Protein AF-A0A2T4J1I3-F1 (afdb_monomer)

Solvent-accessible surface area (backbone atoms only — not comparable to full-atom values): 17702 Å² total; per-residue (Å²): 143,82,89,80,87,89,80,87,83,81,81,81,79,81,77,79,76,72,80,73,76,74,74,70,74,75,73,77,80,72,61,48,68,66,63,48,34,57,19,30,27,30,36,39,35,39,28,28,29,91,85,68,47,80,37,70,39,57,26,9,21,30,24,67,31,43,74,28,33,29,42,27,38,30,54,52,61,63,67,58,57,76,54,42,74,93,51,57,45,39,32,26,19,72,45,43,55,53,91,52,78,85,49,39,78,30,50,42,44,82,74,51,73,42,70,94,75,40,28,25,35,32,36,39,56,69,65,98,61,78,48,52,40,52,47,81,52,66,36,88,79,64,51,79,66,36,68,34,35,39,49,33,27,32,79,90,42,66,61,46,71,50,74,34,29,34,71,38,79,78,29,75,92,72,59,23,29,28,30,75,40,88,66,56,65,24,24,32,9,9,45,27,24,37,93,84,48,29,29,27,22,31,30,64,32,63,54,91,89,50,84,90,44,23,32,24,33,45,36,65,77,48,37,90,79,39,47,72,58,55,51,49,53,50,52,53,54,59,68,68,45,80,91,80,47,69,36,48,36,41,35,34,41,47,51,89,71,60,83,52,52,68,48,61,56,78,67,98,70,92,79,92,80,91,78,91,62,99,80,72,88,69,65,47,77,71,43,73,78,45,94,54,91,55,95,91,53,71,63,32,33,39,32,41,33,75,51,68,110

Mean predicted aligned error: 15.29 Å

InterPro domains:
  IPR009003 Peptidase S1, PA clan [SSF50494] (39-220)

Nearest PDB structures (foldseek):
  8se8-assembly3_M  TM=8.416E-01  e=1.283E-13  Homo sapiens
  3lgv-assembly2_D  TM=8.039E-01  e=8.689E-12  Escherichia coli K-12
  2rce-assembly2_D  TM=7.893E-01  e=5.760E-11  Escherichia coli
  1lcy-assembly1_A  TM=7.014E-01  e=3.112E-12  Homo sapiens
  2rce-assembly3_I  TM=7.871E-01  e=4.396E-11  Escherichia coli

Sequence (309 aa):
MRLTLGRAQVFAGLLLAGLALIAVPHSARGDVHGDMALSLVHLRIEAMDKLGIQKESKATGFLVTADGQVLTVYHLISGLGEVLGDTVKITARVGRRGENSTDFTESAAVVTALPELDLLLLKISQGLDAYTPVRLGSSRTLALDAPLLTSGFPENLERWQDDGALRSKQGPGGTLWGTDMEFLGGQSGSPIYLNTGEVVGVVKGQLRGASNKSFFVPIDLADPLLIPLRLEAIWQRLAAVPKGQCRVCVSATPTLCAGNTQACSDWSTAGALTGADPNSAGWSEPIQIIKDTSAGFADCKIRWKVECQ

pLDDT: mean 75.18, std 21.1, range [29.05, 98.5]

Foldseek 3Di:
DDDDDDDDDDDDDPPPPPPPPPPPPPPDLDPLLLLQLLFKKKKKKWFAAPVRDIFMAIAIWGAAFQQAKTKFFQCNPCVRPHGDPVRIWMFMAGSWDDDDPVRRPWTKDWPDADVVLRMTIIGIHRDPGGGDGFAADEQPPFDWFAKKKWKHDAPPDGIDIWIWTFHACCDPPSFKTWIQTADHGRHGHIFIDHSVRHGQWTWHADDPPPPRTTITGTVLVCCVVCVVVVVVVVVVVVVPPPQDWKKKKKAKPPCVPPVDRIDIDDRPDDDDDDDDDPDDDFKDDWDFSDPDPDPPDDGITMIMGMDTD

Structure (mmCIF, N/CA/C/O backbone):
data_AF-A0A2T4J1I3-F1
#
_entry.id   AF-A0A2T4J1I3-F1
#
loop_
_atom_site.group_PDB
_atom_site.id
_atom_site.type_symbol
_atom_site.label_atom_id
_atom_site.label_alt_id
_atom_site.label_comp_id
_atom_site.label_asym_id
_atom_site.label_entity_id
_atom_site.label_seq_id
_atom_site.pdbx_PDB_ins_code
_atom_site.Cartn_x
_atom_site.Cartn_y
_atom_site.Cartn_z
_atom_site.occupancy
_atom_site.B_iso_or_equiv
_atom_site.auth_seq_id
_atom_site.auth_comp_id
_atom_site.auth_asym_id
_atom_site.auth_atom_id
_atom_site.pdbx_PDB_model_num
ATOM 1 N N . MET A 1 1 ? -1.930 -16.789 -101.695 1.00 45.34 1 MET A N 1
ATOM 2 C CA . MET A 1 1 ? -0.492 -16.482 -101.540 1.00 45.34 1 MET A CA 1
ATOM 3 C C . MET A 1 1 ? -0.330 -14.982 -101.337 1.00 45.34 1 MET A C 1
ATOM 5 O O . MET A 1 1 ? -0.433 -14.249 -102.307 1.00 45.34 1 MET A O 1
ATOM 9 N N . ARG A 1 2 ? -0.167 -14.538 -100.085 1.00 35.09 2 ARG A N 1
ATOM 10 C CA . ARG A 1 2 ? 0.649 -13.388 -99.645 1.00 35.09 2 ARG A CA 1
ATOM 11 C C . ARG A 1 2 ? 0.356 -13.128 -98.168 1.00 35.09 2 ARG A C 1
ATOM 13 O O . ARG A 1 2 ? -0.741 -12.722 -97.806 1.00 35.09 2 ARG A O 1
ATOM 20 N N . LEU A 1 3 ? 1.355 -13.446 -97.349 1.00 39.31 3 LEU A N 1
ATOM 21 C CA . LEU A 1 3 ? 1.496 -12.974 -95.980 1.00 39.31 3 LEU A CA 1
ATOM 22 C C . LEU A 1 3 ? 1.717 -11.461 -95.985 1.00 39.31 3 LEU A C 1
ATOM 24 O O . LEU A 1 3 ? 2.527 -10.986 -96.778 1.00 39.31 3 LEU A O 1
ATOM 28 N N . THR A 1 4 ? 1.139 -10.765 -95.010 1.00 38.66 4 THR A N 1
ATOM 29 C CA . THR A 1 4 ? 1.779 -9.603 -94.377 1.00 38.66 4 THR A CA 1
ATOM 30 C C . THR A 1 4 ? 1.377 -9.538 -92.908 1.00 38.66 4 THR A C 1
ATOM 32 O O . THR A 1 4 ? 0.198 -9.471 -92.571 1.00 38.66 4 THR A O 1
ATOM 35 N N . LEU A 1 5 ? 2.403 -9.603 -92.059 1.00 43.84 5 LEU A N 1
ATOM 36 C CA . LEU A 1 5 ? 2.391 -9.410 -90.615 1.00 43.84 5 LEU A CA 1
ATOM 37 C C . LEU A 1 5 ? 1.961 -7.987 -90.224 1.00 43.84 5 LEU A C 1
ATOM 39 O O . LEU A 1 5 ? 2.303 -7.026 -90.908 1.00 43.84 5 LEU A O 1
ATOM 43 N N . GLY A 1 6 ? 1.435 -7.867 -89.001 1.00 36.19 6 GLY A N 1
ATOM 44 C CA . GLY A 1 6 ? 1.934 -6.851 -88.072 1.00 36.19 6 GLY A CA 1
ATOM 45 C C . GLY A 1 6 ? 0.883 -5.945 -87.439 1.00 36.19 6 GLY A C 1
ATOM 46 O O . GLY A 1 6 ? 0.516 -4.931 -88.016 1.00 36.19 6 GLY A O 1
ATOM 47 N N . ARG A 1 7 ? 0.520 -6.229 -86.184 1.00 39.47 7 ARG A N 1
ATOM 48 C CA . ARG A 1 7 ? 0.931 -5.435 -85.006 1.00 39.47 7 ARG A CA 1
ATOM 49 C C . ARG A 1 7 ? 0.172 -5.912 -83.768 1.00 39.47 7 ARG A C 1
ATOM 51 O O . ARG A 1 7 ? -1.043 -5.796 -83.683 1.00 39.47 7 ARG A O 1
ATOM 58 N N . ALA A 1 8 ? 0.930 -6.430 -82.806 1.00 42.66 8 ALA A N 1
ATOM 59 C CA . ALA A 1 8 ? 0.473 -6.669 -81.449 1.00 42.66 8 ALA A CA 1
ATOM 60 C C . ALA A 1 8 ? 0.197 -5.322 -80.764 1.00 42.66 8 ALA A C 1
ATOM 62 O O . ALA A 1 8 ? 1.081 -4.467 -80.706 1.00 42.66 8 ALA A O 1
ATOM 63 N N . GLN A 1 9 ? -1.016 -5.137 -80.247 1.00 41.88 9 GLN A N 1
ATOM 64 C CA . GLN A 1 9 ? -1.313 -4.081 -79.285 1.00 41.88 9 GLN A CA 1
ATOM 65 C C . GLN A 1 9 ? -1.215 -4.674 -77.882 1.00 41.88 9 GLN A C 1
ATOM 67 O O . GLN A 1 9 ? -2.101 -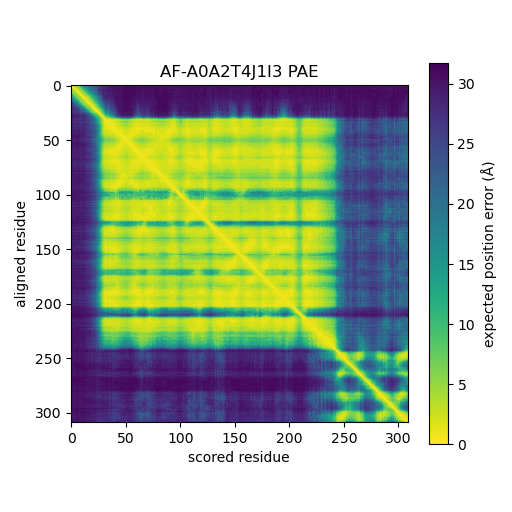5.387 -77.420 1.00 41.88 9 GLN A O 1
ATOM 72 N N . VAL A 1 10 ? -0.094 -4.390 -77.224 1.00 41.12 10 VAL A N 1
ATOM 73 C CA . VAL A 1 10 ? 0.083 -4.576 -75.786 1.00 41.12 10 VAL A CA 1
ATOM 74 C C . VAL A 1 10 ? -0.543 -3.356 -75.114 1.00 41.12 10 VAL A C 1
ATOM 76 O O . VAL A 1 10 ? 0.014 -2.263 -75.182 1.00 41.12 10 VAL A O 1
ATOM 79 N N . PHE A 1 11 ? -1.711 -3.518 -74.494 1.00 41.22 11 PHE A N 1
ATOM 80 C CA . PHE A 1 11 ? -2.218 -2.526 -73.549 1.00 41.22 11 PHE A CA 1
ATOM 81 C C . PHE A 1 11 ? -1.497 -2.734 -72.216 1.00 41.22 11 PHE A C 1
ATOM 83 O O . PHE A 1 11 ? -1.757 -3.692 -71.490 1.00 41.22 11 PHE A O 1
ATOM 90 N N . ALA A 1 12 ? -0.552 -1.844 -71.923 1.00 40.19 12 ALA A N 1
ATOM 91 C CA . ALA A 1 12 ? 0.069 -1.727 -70.615 1.00 40.19 12 ALA A CA 1
ATOM 92 C C . ALA A 1 12 ? -0.978 -1.210 -69.616 1.00 40.19 12 ALA A C 1
ATOM 94 O O . ALA A 1 12 ? -1.330 -0.031 -69.620 1.00 40.19 12 ALA A O 1
ATOM 95 N N . GLY A 1 13 ? -1.503 -2.105 -68.778 1.00 39.88 13 GLY A N 1
ATOM 96 C CA . GLY A 1 13 ? -2.272 -1.729 -67.599 1.00 39.88 13 GLY A CA 1
ATOM 97 C C . GLY A 1 13 ? -1.342 -1.071 -66.585 1.00 39.88 13 GLY A C 1
ATOM 98 O O . GLY A 1 13 ? -0.489 -1.734 -65.998 1.00 39.88 13 GLY A O 1
ATOM 99 N N . LEU A 1 14 ? -1.490 0.239 -66.396 1.00 41.28 14 LEU A N 1
ATOM 100 C CA . LEU A 1 14 ? -0.815 0.983 -65.340 1.00 41.28 14 LEU A CA 1
ATOM 101 C C . LEU A 1 14 ? -1.476 0.609 -63.999 1.00 41.28 14 LEU A C 1
ATOM 103 O O . LEU A 1 14 ? -2.463 1.214 -63.584 1.00 41.28 14 LEU A O 1
ATOM 107 N N . LEU A 1 15 ? -0.968 -0.431 -63.337 1.00 41.44 15 LEU A N 1
ATOM 108 C CA . LEU A 1 15 ? -1.284 -0.729 -61.940 1.00 41.44 15 LEU A CA 1
ATOM 109 C C . LEU A 1 15 ? -0.620 0.348 -61.073 1.00 41.44 15 LEU A C 1
ATOM 111 O O . LEU A 1 15 ? 0.545 0.243 -60.698 1.00 41.44 15 LEU A O 1
ATOM 115 N N . LEU A 1 16 ? -1.369 1.411 -60.775 1.00 41.16 16 LEU A N 1
ATOM 116 C CA . LEU A 1 16 ? -1.076 2.307 -59.660 1.00 41.16 16 LEU A CA 1
ATOM 117 C C . LEU A 1 16 ? -1.217 1.491 -58.370 1.00 41.16 16 LEU A C 1
ATOM 119 O O . LEU A 1 16 ? -2.293 1.403 -57.782 1.00 41.16 16 LEU A O 1
ATOM 123 N N . ALA A 1 17 ? -0.122 0.861 -57.948 1.00 46.12 17 ALA A N 1
ATOM 124 C CA . ALA A 1 17 ? 0.029 0.374 -56.588 1.00 46.12 17 ALA A CA 1
ATOM 125 C C . ALA A 1 17 ? 0.078 1.604 -55.674 1.00 46.12 17 ALA A C 1
ATOM 127 O O . ALA A 1 17 ? 1.138 2.171 -55.413 1.00 46.12 17 ALA A O 1
ATOM 128 N N . GLY A 1 18 ? -1.096 2.065 -55.245 1.00 42.41 18 GLY A N 1
ATOM 129 C CA . GLY A 1 18 ? -1.199 2.999 -54.140 1.00 42.41 18 GLY A CA 1
ATOM 130 C C . GLY A 1 18 ? -0.571 2.334 -52.924 1.00 42.41 18 GLY A C 1
ATOM 131 O O . GLY A 1 18 ? -1.136 1.390 -52.375 1.00 42.41 18 GLY A O 1
ATOM 132 N N . LEU A 1 19 ? 0.609 2.807 -52.522 1.00 45.72 19 LEU A N 1
ATOM 133 C CA . LEU A 1 19 ? 1.129 2.567 -51.185 1.00 45.72 19 LEU A CA 1
ATOM 134 C C . LEU A 1 19 ? 0.145 3.253 -50.231 1.00 45.72 19 LEU A C 1
ATOM 136 O O . LEU A 1 19 ? 0.273 4.435 -49.916 1.00 45.72 19 LEU A O 1
ATOM 140 N N . ALA A 1 20 ? -0.891 2.530 -49.814 1.00 45.69 20 ALA A N 1
ATOM 141 C CA . ALA A 1 20 ? -1.589 2.884 -48.600 1.00 45.69 20 ALA A CA 1
ATOM 142 C C . ALA A 1 20 ? -0.530 2.780 -47.502 1.00 45.69 20 ALA A C 1
ATOM 144 O O . ALA A 1 20 ? -0.114 1.678 -47.141 1.00 45.69 20 ALA A O 1
ATOM 145 N N . LEU A 1 21 ? -0.043 3.927 -47.016 1.00 40.22 21 LEU A N 1
ATOM 146 C CA . LEU A 1 21 ? 0.551 3.971 -45.692 1.00 40.22 21 LEU A CA 1
ATOM 147 C C . LEU A 1 21 ? -0.541 3.455 -44.761 1.00 40.22 21 LEU A C 1
ATOM 149 O O . LEU A 1 21 ? -1.460 4.183 -44.390 1.00 40.22 21 LEU A O 1
ATOM 153 N N . ILE A 1 22 ? -0.460 2.171 -44.428 1.00 47.53 22 ILE A N 1
ATOM 154 C CA . ILE A 1 22 ? -1.111 1.645 -43.247 1.00 47.53 22 ILE A CA 1
ATOM 155 C C . ILE A 1 22 ? -0.422 2.405 -42.126 1.00 47.53 22 ILE A C 1
ATOM 157 O O . ILE A 1 22 ? 0.709 2.095 -41.750 1.00 47.53 22 ILE A O 1
ATOM 161 N N . ALA A 1 23 ? -1.067 3.475 -41.668 1.00 41.62 23 ALA A N 1
ATOM 162 C CA . ALA A 1 23 ? -0.765 4.051 -40.381 1.00 41.62 23 ALA A CA 1
ATOM 163 C C . ALA A 1 23 ? -0.972 2.905 -39.395 1.00 41.62 23 ALA A C 1
ATOM 165 O O . ALA A 1 23 ? -2.101 2.556 -39.059 1.00 41.62 23 ALA A O 1
ATOM 166 N N . VAL A 1 24 ? 0.127 2.247 -39.026 1.00 42.47 24 VAL A N 1
ATOM 167 C CA . VAL A 1 24 ? 0.147 1.344 -37.887 1.00 42.47 24 VAL A CA 1
ATOM 168 C C . VAL A 1 24 ? -0.353 2.211 -36.740 1.00 42.47 24 VAL A C 1
ATOM 170 O O . VAL A 1 24 ? 0.293 3.228 -36.457 1.00 42.47 24 VAL A O 1
ATOM 173 N N . PRO A 1 25 ? -1.523 1.912 -36.150 1.00 39.44 25 PRO A N 1
ATOM 174 C CA . PRO A 1 25 ? -2.001 2.691 -35.030 1.00 39.44 25 PRO A CA 1
ATOM 175 C C . PRO A 1 25 ? -0.901 2.611 -33.982 1.00 39.44 25 PRO A C 1
ATOM 177 O O . PRO A 1 25 ? -0.517 1.525 -33.549 1.00 39.44 25 PRO A O 1
ATOM 180 N N . HIS A 1 26 ? -0.321 3.766 -33.666 1.00 41.75 26 HIS A N 1
ATOM 181 C CA . HIS A 1 26 ? 0.590 3.899 -32.546 1.00 41.75 26 HIS A CA 1
ATOM 182 C C . HIS A 1 26 ? -0.194 3.379 -31.345 1.00 41.75 26 HIS A C 1
ATOM 184 O O . HIS A 1 26 ? -1.247 3.933 -31.025 1.00 41.75 26 HIS A O 1
ATOM 190 N N . SER A 1 27 ? 0.241 2.246 -30.795 1.00 42.22 27 SER A N 1
ATOM 191 C CA . SER A 1 27 ? -0.446 1.514 -29.740 1.00 42.22 27 SER A CA 1
ATOM 192 C C . SER A 1 27 ? -0.982 2.493 -28.704 1.00 42.22 27 SER A C 1
ATOM 194 O O . SER A 1 27 ? -0.216 3.303 -28.178 1.00 42.22 27 SER A O 1
ATOM 196 N N . ALA A 1 28 ? -2.294 2.447 -28.457 1.00 43.09 28 ALA A N 1
ATOM 197 C CA . ALA A 1 28 ? -2.929 3.216 -27.400 1.00 43.09 28 ALA A CA 1
ATOM 198 C C . ALA A 1 28 ? -2.103 3.024 -26.124 1.00 43.09 28 ALA A C 1
ATOM 200 O O . ALA A 1 28 ? -1.928 1.901 -25.651 1.00 43.09 28 ALA A O 1
ATOM 201 N N . ARG A 1 29 ? -1.513 4.108 -25.618 1.00 49.84 29 ARG A N 1
ATOM 202 C CA . ARG A 1 29 ? -0.857 4.104 -24.313 1.00 49.84 29 ARG A CA 1
ATOM 203 C C . ARG A 1 29 ? -1.953 3.711 -23.314 1.00 49.84 29 ARG A C 1
ATOM 205 O O . ARG A 1 29 ? -2.930 4.442 -23.198 1.00 49.84 29 ARG A O 1
ATOM 212 N N . GLY A 1 30 ? -1.851 2.514 -22.731 1.00 62.19 30 GLY A N 1
ATOM 213 C CA . GLY A 1 30 ? -2.884 1.954 -21.856 1.00 62.19 30 GLY A CA 1
ATOM 214 C C . GLY A 1 30 ? -3.206 2.896 -20.697 1.00 62.19 30 GLY A C 1
ATOM 215 O O . GLY A 1 30 ? -2.317 3.597 -20.208 1.00 62.19 30 GLY A O 1
ATOM 216 N N . ASP A 1 31 ? -4.474 2.931 -20.289 1.00 87.81 31 ASP A N 1
ATOM 217 C CA . ASP A 1 31 ? -4.925 3.688 -19.121 1.00 87.81 31 ASP A CA 1
ATOM 218 C C . ASP A 1 31 ? -4.432 2.995 -17.843 1.00 87.81 31 ASP A C 1
ATOM 220 O O . ASP A 1 31 ? -5.108 2.149 -17.263 1.00 87.81 31 ASP A O 1
ATOM 224 N N . VAL A 1 32 ? -3.215 3.342 -17.421 1.00 93.44 32 VAL A N 1
ATOM 225 C CA . VAL A 1 32 ? -2.562 2.746 -16.249 1.00 93.44 32 VAL A CA 1
ATOM 226 C C . VAL A 1 32 ? -3.339 2.998 -14.949 1.00 93.44 32 VAL A C 1
ATOM 228 O O . VAL A 1 32 ? -3.324 2.144 -14.064 1.00 93.44 32 VAL A O 1
ATOM 231 N N . HIS A 1 33 ? -4.067 4.117 -14.835 1.00 94.19 33 HIS A N 1
ATOM 232 C CA . HIS A 1 33 ? -4.955 4.367 -13.694 1.00 94.19 33 HIS A CA 1
ATOM 233 C C . HIS A 1 33 ? -6.174 3.444 -13.727 1.00 94.19 33 HIS A C 1
ATOM 235 O O . HIS A 1 33 ? -6.598 2.940 -12.683 1.00 94.19 33 HIS A O 1
ATOM 241 N N . GLY A 1 34 ? -6.735 3.214 -14.917 1.00 91.44 34 GLY A N 1
ATOM 242 C CA . GLY A 1 34 ? -7.797 2.240 -15.158 1.00 91.44 34 GLY A CA 1
ATOM 243 C C . GLY A 1 34 ? -7.385 0.826 -14.755 1.00 91.44 34 GLY A C 1
ATOM 244 O O . GLY A 1 34 ? -8.091 0.186 -13.975 1.00 91.44 34 GLY A O 1
ATOM 245 N N . ASP A 1 35 ? -6.207 0.384 -15.196 1.00 91.94 35 ASP A N 1
ATOM 246 C CA . ASP A 1 35 ? -5.651 -0.926 -14.840 1.00 91.94 35 ASP A CA 1
ATOM 247 C C . ASP A 1 35 ? -5.406 -1.045 -13.326 1.00 91.94 35 ASP A C 1
ATOM 249 O O . ASP A 1 35 ? -5.764 -2.047 -12.702 1.00 91.94 35 ASP A O 1
ATOM 253 N N . MET A 1 36 ? -4.836 -0.002 -12.708 1.00 95.25 36 MET A N 1
ATOM 254 C CA . MET A 1 36 ? -4.566 0.024 -11.268 1.00 95.25 36 MET A CA 1
ATOM 255 C C . MET A 1 36 ? -5.850 -0.031 -10.437 1.00 95.25 36 MET A C 1
ATOM 257 O O . MET A 1 36 ? -5.860 -0.639 -9.366 1.00 95.25 36 MET A O 1
ATOM 261 N N . ALA A 1 37 ? -6.944 0.563 -10.924 1.00 93.44 37 ALA A N 1
ATOM 262 C CA . ALA A 1 37 ? -8.207 0.654 -10.198 1.00 93.44 37 ALA A CA 1
ATOM 263 C C . ALA A 1 37 ? -8.711 -0.708 -9.719 1.00 93.44 37 ALA A C 1
ATOM 265 O O . ALA A 1 37 ? -9.141 -0.820 -8.576 1.00 93.44 37 ALA A O 1
ATOM 266 N N . LEU A 1 38 ? -8.576 -1.747 -10.550 1.00 92.94 38 LEU A N 1
ATOM 267 C CA . LEU A 1 38 ? -9.007 -3.116 -10.244 1.00 92.94 38 LEU A CA 1
ATOM 268 C C . LEU A 1 38 ? -8.243 -3.754 -9.076 1.00 92.94 38 LEU A C 1
ATOM 270 O O . LEU A 1 38 ? -8.717 -4.722 -8.487 1.00 92.94 38 LEU A O 1
ATOM 274 N N . SER A 1 39 ? -7.069 -3.216 -8.749 1.00 96.06 39 SER A N 1
ATOM 275 C CA . SER A 1 39 ? -6.208 -3.702 -7.670 1.00 96.06 39 SER A CA 1
ATOM 276 C C . SER A 1 39 ? -6.356 -2.887 -6.381 1.00 96.06 39 SER A C 1
ATOM 278 O O . SER A 1 39 ? -5.813 -3.283 -5.349 1.00 96.06 39 SER A O 1
ATOM 280 N N . LEU A 1 40 ? -7.056 -1.746 -6.418 1.00 97.12 40 LEU A N 1
ATOM 281 C CA . LEU A 1 40 ? -7.255 -0.882 -5.255 1.00 97.12 40 LEU A CA 1
ATOM 282 C C . LEU A 1 40 ? -8.279 -1.479 -4.293 1.00 97.12 40 LEU A C 1
ATOM 284 O O . LEU A 1 40 ? -9.266 -2.091 -4.697 1.00 97.12 40 LEU A O 1
ATOM 288 N N . VAL A 1 41 ? -8.071 -1.237 -3.004 1.00 96.75 41 VAL A N 1
ATOM 289 C CA . VAL A 1 41 ? -8.943 -1.707 -1.930 1.00 96.75 41 VAL A CA 1
ATOM 290 C C . VAL A 1 41 ? -9.303 -0.538 -1.027 1.00 96.75 41 VAL A C 1
ATOM 292 O O . VAL A 1 41 ? -8.426 0.120 -0.473 1.00 96.75 41 VAL A O 1
ATOM 295 N N . HIS A 1 42 ? -10.594 -0.271 -0.866 1.00 96.62 42 HIS A N 1
ATOM 296 C CA . HIS A 1 42 ? -11.082 0.649 0.150 1.00 96.62 42 HIS A CA 1
ATOM 297 C C . HIS A 1 42 ? -11.235 -0.112 1.461 1.00 96.62 42 HIS A C 1
ATOM 299 O O . HIS A 1 42 ? -11.998 -1.074 1.539 1.00 96.62 42 HIS A O 1
ATOM 305 N N . LEU A 1 43 ? -10.494 0.305 2.481 1.00 96.06 43 LEU A N 1
ATOM 306 C CA . LEU A 1 43 ? -10.446 -0.348 3.781 1.00 96.06 43 LEU A CA 1
ATOM 307 C C . LEU A 1 43 ? -11.195 0.484 4.809 1.00 96.06 43 LEU A C 1
ATOM 309 O O . LEU A 1 43 ? -11.055 1.707 4.860 1.00 96.06 43 LEU A O 1
ATOM 313 N N . ARG A 1 44 ? -11.941 -0.199 5.671 1.00 94.62 44 ARG A N 1
ATOM 314 C CA . ARG A 1 44 ? -12.578 0.384 6.847 1.00 94.62 44 ARG A CA 1
ATOM 315 C C . ARG A 1 44 ? -12.329 -0.504 8.047 1.00 94.62 44 ARG A C 1
ATOM 317 O O . ARG A 1 44 ? -12.526 -1.716 7.978 1.00 94.62 44 ARG A O 1
ATOM 324 N N . ILE A 1 45 ? -11.942 0.115 9.149 1.00 94.06 45 ILE A N 1
ATOM 325 C CA . ILE A 1 45 ? -11.847 -0.538 10.447 1.00 94.06 45 ILE A CA 1
ATOM 326 C C . ILE A 1 45 ? -12.779 0.150 11.432 1.00 94.06 45 ILE A C 1
ATOM 328 O O . ILE A 1 45 ? -12.882 1.376 11.449 1.00 94.06 45 ILE A O 1
ATOM 332 N N . GLU A 1 46 ? -13.454 -0.655 12.238 1.00 94.19 46 GLU A N 1
ATOM 333 C CA . GLU A 1 46 ? -14.360 -0.219 13.293 1.00 94.19 46 GLU A CA 1
ATOM 334 C C . GLU A 1 46 ? -14.022 -0.973 14.581 1.00 94.19 46 GLU A C 1
ATOM 336 O O . GLU A 1 46 ? -13.706 -2.163 14.539 1.00 94.19 46 GLU A O 1
ATOM 341 N N . ALA A 1 47 ? -14.074 -0.284 15.719 1.00 92.81 47 ALA A N 1
ATOM 342 C CA . ALA A 1 47 ? -13.911 -0.874 17.047 1.00 92.81 47 ALA A CA 1
ATOM 343 C C . ALA A 1 47 ? -14.583 0.014 18.106 1.00 92.81 47 ALA A C 1
ATOM 345 O O . ALA A 1 47 ? -14.873 1.180 17.846 1.00 92.81 47 ALA A O 1
ATOM 346 N N . MET A 1 48 ? -14.817 -0.505 19.307 1.00 92.31 48 MET A N 1
ATOM 347 C CA . MET A 1 48 ? -15.262 0.282 20.460 1.00 92.31 48 MET A CA 1
ATOM 348 C C . MET A 1 48 ? -14.073 0.650 21.341 1.00 92.31 48 MET A C 1
ATOM 350 O O . MET A 1 48 ? -13.184 -0.169 21.555 1.00 92.31 48 MET A O 1
ATOM 354 N N . ASP A 1 49 ? -14.053 1.862 21.889 1.00 92.88 49 ASP A N 1
ATOM 355 C CA . ASP A 1 49 ? -13.130 2.199 22.972 1.00 92.88 49 ASP A CA 1
ATOM 356 C C . ASP A 1 49 ? -13.632 1.694 24.339 1.00 92.88 49 ASP A C 1
ATOM 358 O O . ASP A 1 49 ? -14.735 1.157 24.473 1.00 92.88 49 ASP A O 1
ATOM 362 N N . LYS A 1 50 ? -12.815 1.868 25.385 1.00 91.94 50 LYS A N 1
ATOM 363 C CA . LYS A 1 50 ? -13.150 1.449 26.762 1.00 91.94 50 LYS A CA 1
ATOM 364 C C . LYS A 1 50 ? -14.394 2.146 27.336 1.00 91.94 50 LYS A C 1
ATOM 366 O O . LYS A 1 50 ? -14.911 1.698 28.355 1.00 91.94 50 LYS A O 1
ATOM 371 N N . LEU A 1 51 ? -14.855 3.237 26.720 1.00 95.38 51 LEU A N 1
ATOM 372 C CA . LEU A 1 51 ? -16.056 3.979 27.107 1.00 95.38 51 LEU A CA 1
ATOM 373 C C . LEU A 1 51 ? -17.290 3.548 26.295 1.00 95.38 51 LEU A C 1
ATOM 375 O O . LEU A 1 51 ? -18.366 4.112 26.482 1.00 95.38 51 LEU A O 1
ATOM 379 N N . GLY A 1 52 ? -17.149 2.564 25.400 1.00 93.12 52 GLY A N 1
ATOM 380 C CA . GLY A 1 52 ? -18.212 2.116 24.502 1.00 93.12 52 GLY A CA 1
ATOM 381 C C . GLY A 1 52 ? -18.449 3.055 23.316 1.00 93.12 52 GLY A C 1
ATOM 382 O O . GLY A 1 52 ? -19.472 2.935 22.643 1.00 93.12 52 GLY A O 1
ATOM 383 N N . ILE A 1 53 ? -17.537 3.996 23.043 1.00 96.00 53 ILE A N 1
ATOM 384 C CA . ILE A 1 53 ? -17.640 4.894 21.890 1.00 96.00 53 ILE A CA 1
ATOM 385 C C . ILE A 1 53 ? -17.079 4.176 20.665 1.00 96.00 53 ILE A C 1
ATOM 387 O O . ILE A 1 53 ? -15.934 3.719 20.663 1.00 96.00 53 ILE A O 1
ATOM 391 N N . GLN A 1 54 ? -17.874 4.113 19.598 1.00 95.06 54 GLN A N 1
ATOM 392 C CA . GLN A 1 54 ? -17.431 3.570 18.320 1.00 95.06 54 GLN A CA 1
ATOM 393 C C . GLN A 1 54 ? -16.366 4.478 17.691 1.00 95.06 54 GLN A C 1
ATOM 395 O O . GLN A 1 54 ? -16.558 5.686 17.532 1.00 95.06 54 GLN A O 1
ATOM 400 N N . LYS A 1 55 ? -15.239 3.877 17.325 1.00 96.06 55 LYS A N 1
ATOM 401 C CA . LYS A 1 55 ? -14.152 4.475 16.556 1.00 96.06 55 LYS A CA 1
ATOM 402 C C . LYS A 1 55 ? -14.138 3.856 15.172 1.00 96.06 55 LYS A C 1
ATOM 404 O O . LYS A 1 55 ? -14.374 2.657 15.023 1.00 96.06 55 LYS A O 1
ATOM 409 N N . GLU A 1 56 ? -13.816 4.667 14.176 1.00 94.38 56 GLU A N 1
ATOM 410 C CA . GLU A 1 56 ? -13.562 4.180 12.830 1.00 94.38 56 GLU A CA 1
ATOM 411 C C . GLU A 1 56 ? -12.363 4.870 12.191 1.00 94.38 56 GLU A C 1
ATOM 413 O O . GLU A 1 56 ? -11.994 5.985 12.559 1.00 94.38 56 GLU A O 1
ATOM 418 N N . SER A 1 57 ? -11.762 4.179 11.229 1.00 93.50 57 SER A N 1
ATOM 419 C CA . SER A 1 57 ? -10.719 4.705 10.357 1.00 93.50 57 SER A CA 1
ATOM 420 C C . SER A 1 57 ? -10.882 4.104 8.963 1.00 93.50 57 SER A C 1
ATOM 422 O O . SER A 1 57 ? -11.401 2.992 8.805 1.00 93.50 57 SER A O 1
ATOM 424 N N . LYS A 1 58 ? -10.474 4.859 7.942 1.00 94.38 58 LYS A N 1
ATOM 425 C CA . LYS A 1 58 ? -10.537 4.459 6.534 1.00 94.38 58 LYS A CA 1
ATOM 426 C C . LYS A 1 58 ? -9.189 4.692 5.876 1.00 94.38 58 LYS A C 1
ATOM 428 O O . LYS A 1 58 ? -8.497 5.661 6.181 1.00 94.38 58 LYS A O 1
ATOM 433 N N . ALA A 1 59 ? -8.831 3.798 4.969 1.00 95.88 59 ALA A N 1
ATOM 434 C CA . ALA A 1 59 ? -7.589 3.877 4.218 1.00 95.88 59 ALA A CA 1
ATOM 435 C C . ALA A 1 59 ? -7.772 3.285 2.823 1.00 95.88 59 ALA A C 1
ATOM 437 O O . ALA A 1 59 ? -8.741 2.577 2.532 1.00 95.88 59 ALA A O 1
ATOM 438 N N . THR A 1 60 ? -6.787 3.536 1.976 1.00 97.56 60 THR A N 1
ATOM 439 C CA . THR A 1 60 ? -6.608 2.803 0.732 1.00 97.56 60 THR A CA 1
ATOM 440 C C . THR A 1 60 ? -5.602 1.678 0.973 1.00 97.56 60 THR A C 1
ATOM 442 O O . THR A 1 60 ? -4.681 1.790 1.777 1.00 97.56 60 THR A O 1
ATOM 445 N N . GLY A 1 61 ? -5.770 0.563 0.287 1.00 97.94 61 GLY A N 1
ATOM 446 C CA . GLY A 1 61 ? -4.747 -0.458 0.129 1.00 97.94 61 GLY A CA 1
ATOM 447 C C . GLY A 1 61 ? -4.716 -0.934 -1.312 1.00 97.94 61 GLY A C 1
ATOM 448 O O . GLY A 1 61 ? -5.500 -0.481 -2.149 1.00 97.94 61 GLY A O 1
ATOM 449 N N . PHE A 1 62 ? -3.826 -1.870 -1.603 1.00 98.38 62 PHE A N 1
ATOM 450 C CA . PHE A 1 62 ? -3.779 -2.512 -2.909 1.00 98.38 62 PHE A CA 1
ATOM 451 C C . PHE A 1 62 ? -3.432 -3.992 -2.792 1.00 98.38 62 PHE A C 1
ATOM 453 O O . PHE A 1 62 ? -2.675 -4.410 -1.912 1.00 98.38 62 PHE A O 1
ATOM 460 N N . LEU A 1 63 ? -4.016 -4.782 -3.688 1.00 96.75 63 LEU A N 1
ATOM 461 C CA . LEU A 1 63 ? -3.828 -6.223 -3.771 1.00 96.75 63 LEU A CA 1
ATOM 462 C C . LEU A 1 63 ? -2.404 -6.548 -4.221 1.00 96.75 63 LEU A C 1
ATOM 464 O O . LEU A 1 63 ? -1.974 -6.114 -5.285 1.00 96.75 63 LEU A O 1
ATOM 468 N N . VAL A 1 64 ? -1.684 -7.342 -3.431 1.00 95.50 64 VAL A N 1
ATOM 469 C CA . VAL A 1 64 ? -0.334 -7.836 -3.761 1.00 95.50 64 VAL A CA 1
ATOM 470 C C . VAL A 1 64 ? -0.331 -9.305 -4.182 1.00 95.50 64 VAL A C 1
ATOM 472 O O . VAL A 1 64 ? 0.656 -9.783 -4.735 1.00 95.50 64 VAL A O 1
ATOM 475 N N . THR A 1 65 ? -1.444 -10.013 -3.980 1.00 88.75 65 THR A N 1
ATOM 476 C CA . THR A 1 65 ? -1.645 -11.391 -4.445 1.00 88.75 65 THR A CA 1
ATOM 477 C C . THR A 1 65 ? -3.059 -11.598 -4.988 1.00 88.75 65 THR A C 1
ATOM 479 O O . THR A 1 65 ? -4.016 -10.961 -4.545 1.00 88.75 65 THR A O 1
ATOM 482 N N . ALA A 1 66 ? -3.203 -12.538 -5.925 1.00 86.94 66 ALA A N 1
ATOM 483 C CA . ALA A 1 66 ? -4.504 -12.927 -6.482 1.00 86.94 66 ALA A CA 1
ATOM 484 C C . ALA A 1 66 ? -5.416 -13.610 -5.448 1.00 86.94 66 ALA A C 1
ATOM 486 O O . ALA A 1 66 ? -6.635 -13.645 -5.600 1.00 86.94 66 ALA A O 1
ATOM 487 N N . ASP A 1 67 ? -4.819 -14.133 -4.378 1.00 80.75 67 ASP A N 1
ATOM 488 C CA . ASP A 1 67 ? -5.515 -14.800 -3.290 1.00 80.75 67 ASP A CA 1
ATOM 489 C C . ASP A 1 67 ? -6.034 -13.805 -2.232 1.00 80.75 67 ASP A C 1
ATOM 491 O O . ASP A 1 67 ? -6.752 -14.225 -1.329 1.00 80.75 67 ASP A O 1
ATOM 495 N N . GLY A 1 68 ? -5.734 -12.502 -2.343 1.00 83.69 68 GLY A N 1
ATOM 496 C CA . GLY A 1 68 ? -6.350 -11.440 -1.539 1.00 83.69 68 GLY A CA 1
ATOM 497 C C . GLY A 1 68 ? -5.492 -10.888 -0.401 1.00 83.69 68 GLY A C 1
ATOM 498 O O . GLY A 1 68 ? -6.039 -10.505 0.633 1.00 83.69 68 GLY A O 1
ATOM 499 N N . GLN A 1 69 ? -4.165 -10.868 -0.528 1.00 92.25 69 GLN A N 1
ATOM 500 C CA . GLN A 1 69 ? -3.316 -10.098 0.383 1.00 92.25 69 GLN A CA 1
ATOM 501 C C . GLN A 1 69 ? -3.271 -8.635 -0.047 1.00 92.25 69 GLN A C 1
ATOM 503 O O . GLN A 1 69 ? -3.167 -8.335 -1.236 1.00 92.25 69 GLN A O 1
ATOM 508 N N . VAL A 1 70 ? -3.349 -7.729 0.923 1.00 96.75 70 VAL A N 1
ATOM 509 C CA . VAL A 1 70 ? -3.477 -6.285 0.709 1.00 96.75 70 VAL A CA 1
ATOM 510 C C . VAL A 1 70 ? -2.413 -5.564 1.518 1.00 96.75 70 VAL A C 1
ATOM 512 O O . VAL A 1 70 ? -2.364 -5.709 2.740 1.00 96.75 70 VAL A O 1
ATOM 515 N N . LEU A 1 71 ? -1.581 -4.768 0.847 1.00 98.50 71 LEU A N 1
ATOM 516 C CA . LEU A 1 71 ? -0.645 -3.872 1.519 1.00 98.50 71 LEU A CA 1
ATOM 517 C C . LEU A 1 71 ? -1.315 -2.514 1.755 1.00 98.50 71 LEU A C 1
ATOM 519 O O . LEU A 1 71 ? -1.996 -1.980 0.878 1.00 98.50 71 LEU A O 1
ATOM 523 N N . THR A 1 72 ? -1.142 -1.974 2.957 1.00 98.31 72 THR A N 1
ATOM 524 C CA . THR A 1 72 ? -1.670 -0.672 3.385 1.00 98.31 72 THR A CA 1
ATOM 525 C C . THR A 1 72 ? -0.803 -0.110 4.525 1.00 98.31 72 THR A C 1
ATOM 527 O O . THR A 1 72 ? 0.328 -0.555 4.742 1.00 98.31 72 THR A O 1
ATOM 530 N N . VAL A 1 73 ? -1.320 0.875 5.255 1.00 96.94 73 VAL A N 1
ATOM 531 C CA . VAL A 1 73 ? -0.666 1.544 6.382 1.00 96.94 73 VAL A CA 1
ATOM 532 C C . VAL A 1 73 ? -1.060 0.962 7.741 1.00 96.94 73 VAL A C 1
ATOM 534 O O . VAL A 1 73 ? -2.194 0.534 7.953 1.00 96.94 73 VAL A O 1
ATOM 537 N N . TYR A 1 74 ? -0.134 0.989 8.700 1.00 96.44 74 TYR A N 1
ATOM 538 C CA . TYR A 1 74 ? -0.377 0.503 10.065 1.00 96.44 74 TYR A CA 1
ATOM 539 C C . TYR A 1 74 ? -1.276 1.435 10.884 1.00 96.44 74 TYR A C 1
ATOM 541 O O . TYR A 1 74 ? -2.087 0.965 11.688 1.00 96.44 74 TYR A O 1
ATOM 549 N N . HIS A 1 75 ? -1.211 2.745 10.638 1.00 94.50 75 HIS A N 1
ATOM 550 C CA . HIS A 1 75 ? -2.073 3.721 11.302 1.00 94.50 75 HIS A CA 1
ATOM 551 C C . HIS A 1 75 ? -3.554 3.609 10.941 1.00 94.50 75 HIS A C 1
ATOM 553 O O . HIS A 1 75 ? -4.371 4.270 11.580 1.00 94.50 75 HIS A O 1
ATOM 559 N N . LEU A 1 76 ? -3.926 2.731 10.003 1.00 95.00 76 LEU A N 1
ATOM 560 C CA . LEU A 1 76 ? -5.306 2.268 9.889 1.00 95.00 76 LEU A CA 1
ATOM 561 C C . LEU A 1 76 ? -5.801 1.737 11.245 1.00 95.00 76 LEU A C 1
ATOM 563 O O . LEU A 1 76 ? -6.870 2.129 11.696 1.00 95.00 76 LEU A O 1
ATOM 567 N N . ILE A 1 77 ? -4.993 0.908 11.919 1.00 92.88 77 ILE A N 1
ATOM 568 C CA . ILE A 1 77 ? -5.316 0.315 13.224 1.00 92.88 77 ILE A CA 1
ATOM 569 C C . ILE A 1 77 ? -4.920 1.260 14.357 1.00 92.88 77 ILE A C 1
ATOM 571 O O . ILE A 1 77 ? -5.755 1.610 15.190 1.00 92.88 77 ILE A O 1
ATOM 575 N N . SER A 1 78 ? -3.654 1.692 14.404 1.00 93.00 78 SER A N 1
ATOM 576 C CA . SER A 1 78 ? -3.161 2.475 15.548 1.00 93.00 78 SER A CA 1
ATOM 577 C C . SER A 1 78 ? -3.783 3.873 15.638 1.00 93.00 78 SER A C 1
ATOM 579 O O . SER A 1 78 ? -3.837 4.447 16.725 1.00 93.00 78 SER A O 1
ATOM 581 N N . GLY A 1 79 ? -4.329 4.393 14.532 1.00 91.06 79 GLY A N 1
ATOM 582 C CA . GLY A 1 79 ? -5.074 5.651 14.497 1.00 91.06 79 GLY A CA 1
ATOM 583 C C . GLY A 1 79 ? -6.388 5.631 15.285 1.00 91.06 79 GLY A C 1
ATOM 584 O O . GLY A 1 79 ? -6.897 6.700 15.616 1.00 91.06 79 GLY A O 1
ATOM 585 N N . LEU A 1 80 ? -6.917 4.452 15.642 1.00 91.44 80 LEU A N 1
ATOM 586 C CA . LEU A 1 80 ? -8.106 4.335 16.497 1.00 91.44 80 LEU A CA 1
ATOM 587 C C . LEU A 1 80 ? -7.825 4.655 17.976 1.00 91.44 80 LEU A C 1
ATOM 589 O O . LEU A 1 80 ? -8.764 4.896 18.737 1.00 91.44 80 LEU A O 1
ATOM 593 N N . GLY A 1 81 ? -6.554 4.675 18.390 1.00 92.19 81 GLY A N 1
ATOM 594 C CA . GLY A 1 81 ? -6.161 4.817 19.791 1.00 92.19 81 GLY A CA 1
ATOM 595 C C . GLY A 1 81 ? -6.412 3.543 20.607 1.00 92.19 81 GLY A C 1
ATOM 596 O O . GLY A 1 81 ? -6.292 2.429 20.100 1.00 92.19 81 GLY A O 1
ATOM 597 N N . GLU A 1 82 ? -6.733 3.698 21.893 1.00 90.44 82 GLU A N 1
ATOM 598 C CA . GLU A 1 82 ? -7.035 2.560 22.768 1.00 90.44 82 GLU A CA 1
ATOM 599 C C . GLU A 1 82 ? -8.450 2.019 22.515 1.00 90.44 82 GLU A C 1
ATOM 601 O O . GLU A 1 82 ? -9.441 2.632 22.916 1.00 90.44 82 GLU A O 1
ATOM 606 N N . VAL A 1 83 ? -8.536 0.840 21.895 1.00 90.44 83 VAL A N 1
ATOM 607 C CA . VAL A 1 83 ? -9.797 0.144 21.590 1.00 90.44 83 VAL A CA 1
ATOM 608 C C . VAL A 1 83 ? -9.866 -1.252 22.214 1.00 90.44 83 VAL A C 1
ATOM 610 O O . VAL A 1 83 ? -8.851 -1.841 22.587 1.00 90.44 83 VAL A O 1
ATOM 613 N N . LEU A 1 84 ? -11.080 -1.782 22.338 1.00 78.31 84 LEU A N 1
ATOM 614 C CA . LEU A 1 84 ? -11.376 -3.143 22.770 1.00 78.31 84 LEU A CA 1
ATOM 615 C C . LEU A 1 84 ? -11.113 -4.107 21.606 1.00 78.31 84 LEU A C 1
ATOM 617 O O . LEU A 1 84 ? -11.825 -4.095 20.600 1.00 78.31 84 LEU A O 1
ATOM 621 N N . GLY A 1 85 ? -10.061 -4.918 21.724 1.00 74.56 85 GLY A N 1
ATOM 622 C CA . GLY A 1 85 ? -9.571 -5.765 20.630 1.00 74.56 85 GLY A CA 1
ATOM 623 C C . GLY A 1 85 ? -10.585 -6.788 20.103 1.00 74.56 85 GLY A C 1
ATOM 624 O O . GLY A 1 85 ? -10.582 -7.091 18.916 1.00 74.56 85 GLY A O 1
ATOM 625 N N . ASP A 1 86 ? -11.484 -7.279 20.955 1.00 76.44 86 ASP A N 1
ATOM 626 C CA . ASP A 1 86 ? -12.566 -8.211 20.608 1.00 76.44 86 ASP A CA 1
ATOM 627 C C . ASP A 1 86 ? -13.692 -7.572 19.779 1.00 76.44 86 ASP A C 1
ATOM 629 O O . ASP A 1 86 ? -14.491 -8.279 19.167 1.00 76.44 86 ASP A O 1
ATOM 633 N N . THR A 1 87 ? -13.733 -6.240 19.710 1.00 78.44 87 THR A N 1
ATOM 634 C CA . THR A 1 87 ? -14.695 -5.483 18.893 1.00 78.44 87 THR A CA 1
ATOM 635 C C . THR A 1 87 ? -14.143 -5.069 17.529 1.00 78.44 87 THR A C 1
ATOM 637 O O . THR A 1 87 ? -14.873 -4.489 16.725 1.00 78.44 87 THR A O 1
ATOM 640 N N . VAL A 1 88 ? -12.862 -5.346 17.259 1.00 83.69 88 VAL A N 1
ATOM 641 C CA . VAL A 1 88 ? -12.197 -4.923 16.024 1.00 83.69 88 VAL A CA 1
ATOM 642 C C . VAL A 1 88 ? -12.779 -5.668 14.828 1.00 83.69 88 VAL A C 1
ATOM 644 O O . VAL A 1 88 ? -12.705 -6.892 14.729 1.00 83.69 88 VAL A O 1
ATOM 647 N N . LYS A 1 89 ? -13.294 -4.902 13.869 1.00 88.31 89 LYS A N 1
ATOM 648 C CA . LYS A 1 89 ? -13.783 -5.397 12.586 1.00 88.31 89 LYS A CA 1
ATOM 649 C C . LYS A 1 89 ? -13.093 -4.646 11.458 1.00 88.31 89 LYS A C 1
ATOM 651 O O . LYS A 1 89 ? -13.242 -3.432 11.347 1.00 88.31 89 LYS A O 1
ATOM 656 N N . ILE A 1 90 ? -12.373 -5.370 10.602 1.00 90.50 90 ILE A N 1
ATOM 657 C CA . ILE A 1 90 ? -11.789 -4.817 9.376 1.00 90.50 90 ILE A CA 1
ATOM 658 C C . ILE A 1 90 ? -12.595 -5.333 8.189 1.00 90.50 90 ILE A C 1
ATOM 660 O O . ILE A 1 90 ? -12.828 -6.535 8.047 1.00 90.50 90 ILE A O 1
ATOM 664 N N . THR A 1 91 ? -13.026 -4.411 7.340 1.00 91.94 91 THR A N 1
ATOM 665 C CA . THR A 1 91 ? -13.793 -4.700 6.133 1.00 91.94 91 THR A CA 1
ATOM 666 C C . THR A 1 91 ? -13.176 -3.997 4.935 1.00 91.94 91 THR A C 1
ATOM 668 O O . THR A 1 91 ? -12.497 -2.976 5.073 1.00 91.94 91 THR A O 1
ATOM 671 N N . ALA A 1 92 ? -13.376 -4.575 3.762 1.00 92.19 92 ALA A N 1
ATOM 672 C CA . ALA A 1 92 ? -12.781 -4.123 2.522 1.00 92.19 92 ALA A CA 1
ATOM 673 C C . ALA A 1 92 ? -13.835 -4.039 1.414 1.00 92.19 92 ALA A C 1
ATOM 675 O O . ALA A 1 92 ? -14.908 -4.628 1.525 1.00 92.19 92 ALA A O 1
ATOM 676 N N . ARG A 1 93 ? -13.513 -3.268 0.374 1.00 93.19 93 ARG A N 1
ATOM 677 C CA . ARG A 1 93 ? -14.183 -3.279 -0.927 1.00 93.19 93 ARG A CA 1
ATOM 678 C C . ARG A 1 93 ? -13.137 -3.118 -2.021 1.00 93.19 93 ARG A C 1
ATOM 680 O O . ARG A 1 93 ? -12.343 -2.179 -1.973 1.00 93.19 93 ARG A O 1
ATOM 687 N N . VAL A 1 94 ? -13.124 -4.022 -2.993 1.00 92.06 94 VAL A N 1
ATOM 688 C CA . VAL A 1 94 ? -12.143 -4.011 -4.088 1.00 92.06 94 VAL A CA 1
ATOM 689 C C . VAL A 1 94 ? -12.648 -3.181 -5.273 1.00 92.06 94 VAL A C 1
ATOM 691 O O . VAL A 1 94 ? -13.842 -3.145 -5.570 1.00 92.06 94 VAL A O 1
ATOM 694 N N . GLY A 1 95 ? -11.742 -2.488 -5.961 1.00 91.06 95 GLY A N 1
ATOM 695 C CA . GLY A 1 95 ? -11.995 -1.829 -7.244 1.00 91.06 95 GLY A CA 1
ATOM 696 C C . GLY A 1 95 ? -12.652 -0.451 -7.165 1.00 91.06 95 GLY A C 1
ATOM 697 O O . GLY A 1 95 ? -12.565 0.338 -8.104 1.00 91.06 95 GLY A O 1
ATOM 698 N N . ARG A 1 96 ? -13.324 -0.141 -6.053 1.00 87.12 96 ARG A N 1
ATOM 699 C CA . ARG A 1 96 ? -14.096 1.096 -5.887 1.00 87.12 96 ARG A CA 1
ATOM 700 C C . ARG A 1 96 ? -14.289 1.457 -4.418 1.00 87.12 96 ARG A C 1
ATOM 702 O O . ARG A 1 96 ? -14.254 0.587 -3.546 1.00 87.12 96 ARG A O 1
ATOM 709 N N . ARG A 1 97 ? -14.590 2.729 -4.154 1.00 84.94 97 ARG A N 1
ATOM 710 C CA . ARG A 1 97 ? -14.945 3.188 -2.810 1.00 84.94 97 ARG A CA 1
ATOM 711 C C . ARG A 1 97 ? -16.269 2.567 -2.353 1.00 84.94 97 ARG A C 1
ATOM 713 O O . ARG A 1 97 ? -17.195 2.365 -3.137 1.00 84.94 97 ARG A O 1
ATOM 720 N N . GLY A 1 98 ? -16.333 2.260 -1.063 1.00 75.25 98 GLY A N 1
ATOM 721 C CA . GLY A 1 98 ? -17.568 1.926 -0.354 1.00 75.25 98 GLY A CA 1
ATOM 722 C C . GLY A 1 98 ? -18.130 3.175 0.315 1.00 75.25 98 GLY A C 1
ATOM 723 O O . GLY A 1 98 ? -17.372 3.929 0.927 1.00 75.25 98 GLY A O 1
ATOM 724 N N . GLU A 1 99 ? -19.430 3.415 0.191 1.00 73.44 99 GLU A N 1
ATOM 725 C CA . GLU A 1 99 ? -20.081 4.582 0.788 1.00 73.44 99 GLU A CA 1
ATOM 726 C C . GLU A 1 99 ? -20.636 4.251 2.171 1.00 73.44 99 GLU A C 1
ATOM 728 O O . GLU A 1 99 ? -20.388 4.995 3.120 1.00 73.44 99 GLU A O 1
ATOM 733 N N . ASN A 1 100 ? -21.294 3.097 2.298 1.00 72.44 100 ASN A N 1
ATOM 734 C CA . ASN A 1 100 ? -21.934 2.639 3.531 1.00 72.44 100 ASN A CA 1
ATOM 735 C C . ASN A 1 100 ? -21.390 1.281 3.994 1.00 72.44 100 ASN A C 1
ATOM 737 O O . ASN A 1 100 ? -20.689 0.590 3.263 1.00 72.44 100 ASN A O 1
ATOM 741 N N . SER A 1 101 ? -21.731 0.852 5.213 1.00 62.78 101 SER A N 1
ATOM 742 C CA . SER A 1 101 ? -21.260 -0.430 5.772 1.00 62.78 101 SER A CA 1
ATOM 743 C C . SER A 1 101 ? -21.608 -1.647 4.907 1.00 62.78 101 SER A C 1
ATOM 745 O O . SER A 1 101 ? -20.835 -2.596 4.859 1.00 62.78 101 SER A O 1
ATOM 747 N N . THR A 1 102 ? -22.739 -1.608 4.199 1.00 72.56 102 THR A N 1
ATOM 748 C CA . THR A 1 102 ? -23.197 -2.672 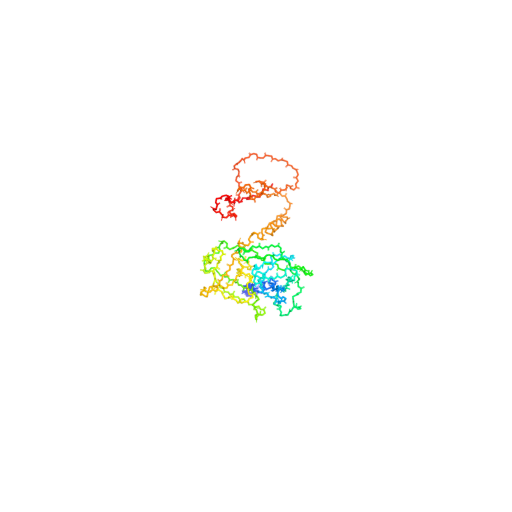3.293 1.00 72.56 102 THR A CA 1
ATOM 749 C C . THR A 1 102 ? -22.364 -2.785 2.022 1.00 72.56 102 THR A C 1
ATOM 751 O O . THR A 1 102 ? -22.448 -3.797 1.334 1.00 72.56 102 THR A O 1
ATOM 754 N N . ASP A 1 103 ? -21.579 -1.757 1.695 1.00 76.88 103 ASP A N 1
ATOM 755 C CA . ASP A 1 103 ? -20.704 -1.771 0.530 1.00 76.88 103 ASP A CA 1
ATOM 756 C C . ASP A 1 103 ? -19.421 -2.564 0.755 1.00 76.88 103 ASP A C 1
ATOM 758 O O . ASP A 1 103 ? -18.794 -2.982 -0.218 1.00 76.88 103 ASP A O 1
ATOM 762 N N . PHE A 1 104 ? -19.020 -2.748 2.010 1.00 79.25 104 PHE A N 1
ATOM 763 C CA . PHE A 1 104 ? -17.823 -3.500 2.344 1.00 79.25 104 PHE A CA 1
ATOM 764 C C . PHE A 1 104 ? -18.174 -4.977 2.458 1.00 79.25 104 PHE A C 1
ATOM 766 O O . PHE A 1 104 ? -18.673 -5.451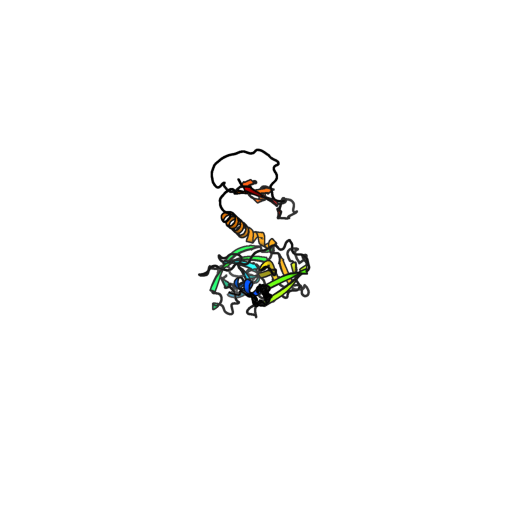 3.482 1.00 79.25 104 PHE A O 1
ATOM 773 N N . THR A 1 105 ? -17.960 -5.685 1.359 1.00 78.56 105 THR A N 1
ATOM 774 C CA . THR A 1 105 ? -18.388 -7.070 1.182 1.00 78.56 105 THR A CA 1
ATOM 775 C C . THR A 1 105 ? -17.381 -8.073 1.730 1.00 78.56 105 THR A C 1
ATOM 777 O O . THR A 1 105 ? -17.753 -9.186 2.098 1.00 78.56 105 THR A O 1
ATOM 780 N N . GLU A 1 106 ? -16.115 -7.681 1.834 1.00 83.62 106 GLU A N 1
ATOM 781 C CA . GLU A 1 106 ? -15.021 -8.555 2.215 1.00 83.62 106 GLU A CA 1
ATOM 782 C C . GLU A 1 106 ? -14.616 -8.320 3.672 1.00 83.62 106 GLU A C 1
ATOM 784 O O . GLU A 1 106 ? -14.420 -7.187 4.115 1.00 83.62 106 GLU A O 1
ATOM 789 N N . SER A 1 107 ? -14.441 -9.404 4.428 1.00 82.81 107 SER A N 1
ATOM 790 C CA . SER A 1 107 ? -13.831 -9.333 5.762 1.00 82.81 107 SER A CA 1
ATOM 791 C C . SER A 1 107 ? -12.314 -9.390 5.633 1.00 82.81 107 SER A C 1
ATOM 793 O O . SER A 1 107 ? -11.805 -10.125 4.788 1.00 82.81 107 SER A O 1
ATOM 795 N N . ALA A 1 108 ? -11.589 -8.655 6.474 1.00 84.94 108 ALA A N 1
ATOM 796 C CA . ALA A 1 108 ? -10.131 -8.634 6.455 1.00 84.94 108 ALA A CA 1
ATOM 797 C C . ALA A 1 108 ? -9.530 -9.020 7.811 1.00 84.94 108 ALA A C 1
ATOM 799 O O . ALA A 1 108 ? -10.074 -8.695 8.865 1.00 84.94 108 ALA A O 1
ATOM 800 N N . ALA A 1 109 ? -8.377 -9.682 7.774 1.00 81.62 109 ALA A N 1
ATOM 801 C CA . ALA A 1 109 ? -7.585 -10.039 8.943 1.00 81.62 109 ALA A CA 1
ATOM 802 C C . ALA A 1 109 ? -6.148 -9.530 8.797 1.00 81.62 109 ALA A C 1
ATOM 804 O O . ALA A 1 109 ? -5.622 -9.429 7.687 1.00 81.62 109 ALA A O 1
ATOM 805 N N . VAL A 1 110 ? -5.502 -9.229 9.922 1.00 84.88 110 VAL A N 1
ATOM 806 C CA . VAL A 1 110 ? -4.083 -8.863 9.947 1.00 84.88 110 VAL A CA 1
ATOM 807 C C . VAL A 1 110 ? -3.237 -10.111 9.725 1.00 84.88 110 VAL A C 1
ATOM 809 O O . VAL A 1 110 ? -3.374 -11.086 10.459 1.00 84.88 110 VAL A O 1
ATOM 812 N N . VAL A 1 111 ? -2.352 -10.071 8.728 1.00 83.62 111 VAL A N 1
ATOM 813 C CA . VAL A 1 111 ? -1.334 -11.110 8.512 1.00 83.62 111 VAL A CA 1
ATOM 814 C C . VAL A 1 111 ? -0.092 -10.768 9.321 1.00 83.62 111 VAL A C 1
ATOM 816 O O . VAL A 1 111 ? 0.399 -11.575 10.103 1.00 83.62 111 VAL A O 1
ATOM 819 N N . THR A 1 112 ? 0.421 -9.556 9.122 1.00 87.00 112 THR A N 1
ATOM 820 C CA . THR A 1 112 ? 1.617 -9.045 9.791 1.00 87.00 112 THR A CA 1
ATOM 821 C C . THR A 1 112 ? 1.677 -7.523 9.663 1.00 87.00 112 THR A C 1
ATOM 823 O O . THR A 1 112 ? 0.980 -6.929 8.838 1.00 87.00 112 THR A O 1
ATOM 826 N N . ALA A 1 113 ? 2.505 -6.875 10.475 1.00 87.12 113 ALA A N 1
ATOM 827 C CA . ALA A 1 113 ? 2.686 -5.431 10.474 1.00 87.12 113 ALA A CA 1
ATOM 828 C C . ALA A 1 113 ? 4.160 -5.065 10.647 1.00 87.12 113 ALA A C 1
ATOM 830 O O . ALA A 1 113 ? 4.932 -5.798 11.264 1.00 87.12 113 ALA A O 1
ATOM 831 N N . LEU A 1 114 ? 4.521 -3.882 10.156 1.00 91.75 114 LEU A N 1
ATOM 832 C CA . LEU A 1 114 ? 5.804 -3.237 10.404 1.00 91.75 114 LEU A CA 1
ATOM 833 C C . LEU A 1 114 ? 5.547 -1.821 10.945 1.00 91.75 114 LEU A C 1
ATOM 835 O O . LEU A 1 114 ? 5.597 -0.853 10.179 1.00 91.75 114 LEU A O 1
ATOM 839 N N . PRO A 1 115 ? 5.235 -1.685 12.250 1.00 91.44 115 PRO A N 1
ATOM 840 C CA . PRO A 1 115 ? 4.797 -0.419 12.843 1.00 91.44 115 PRO A CA 1
ATOM 841 C C . PRO A 1 115 ? 5.790 0.730 12.654 1.00 91.44 115 PRO A C 1
ATOM 843 O O . PRO A 1 115 ? 5.377 1.851 12.367 1.00 91.44 115 PRO A O 1
ATOM 846 N N . GLU A 1 116 ? 7.091 0.439 12.725 1.00 89.00 116 GLU A N 1
ATOM 847 C CA . GLU A 1 116 ? 8.172 1.431 12.591 1.00 89.00 116 GLU A CA 1
ATOM 848 C C . GLU A 1 116 ? 8.171 2.133 11.224 1.00 89.00 116 GLU A C 1
ATOM 850 O O . GLU A 1 116 ? 8.565 3.293 11.097 1.00 89.00 116 GLU A O 1
ATOM 855 N N . LEU A 1 117 ? 7.704 1.429 10.188 1.00 91.38 117 LEU A N 1
ATOM 856 C CA . LEU A 1 117 ? 7.585 1.949 8.825 1.00 91.38 117 LEU A CA 1
ATOM 857 C C . LEU A 1 117 ? 6.146 2.315 8.466 1.00 91.38 117 LEU A C 1
ATOM 859 O O . LEU A 1 117 ? 5.900 2.793 7.363 1.00 91.38 117 LEU A O 1
ATOM 863 N N . ASP A 1 118 ? 5.219 2.164 9.413 1.00 94.69 118 ASP A N 1
ATOM 864 C CA . ASP A 1 118 ? 3.793 2.407 9.237 1.00 94.69 118 ASP A CA 1
ATOM 865 C C . ASP A 1 118 ? 3.175 1.561 8.111 1.00 94.69 118 ASP A C 1
ATOM 867 O O . ASP A 1 118 ? 2.363 2.045 7.328 1.00 94.69 118 ASP A O 1
ATOM 871 N N . LEU A 1 119 ? 3.569 0.287 8.022 1.00 97.06 119 LEU A N 1
ATOM 872 C CA . LEU A 1 119 ? 3.083 -0.652 7.009 1.00 97.06 119 LEU A CA 1
ATOM 873 C C . LEU A 1 119 ? 2.309 -1.810 7.637 1.00 97.06 119 LEU A C 1
ATOM 875 O O . LEU A 1 119 ? 2.653 -2.308 8.711 1.00 97.06 119 LEU A O 1
ATOM 879 N N . LEU A 1 120 ? 1.281 -2.268 6.931 1.00 95.94 120 LEU A N 1
ATOM 880 C CA . LEU A 1 120 ? 0.385 -3.332 7.365 1.00 95.94 120 LEU A CA 1
ATOM 881 C C . LEU A 1 120 ? 0.044 -4.244 6.191 1.00 95.94 120 LEU A C 1
ATOM 883 O O . LEU A 1 120 ? -0.353 -3.766 5.128 1.00 95.94 120 LEU A O 1
ATOM 887 N N . LEU A 1 121 ? 0.171 -5.553 6.405 1.00 95.25 121 LEU A N 1
ATOM 888 C CA . LEU A 1 121 ? -0.272 -6.571 5.464 1.00 95.25 121 LEU A CA 1
ATOM 889 C C . LEU A 1 121 ? -1.550 -7.223 5.993 1.00 95.25 121 LEU A C 1
ATOM 891 O O . LEU A 1 121 ? -1.572 -7.815 7.077 1.00 95.25 121 LEU A O 1
ATOM 895 N N . LEU A 1 122 ? -2.613 -7.112 5.208 1.00 90.56 122 LEU A N 1
ATOM 896 C CA . LEU A 1 122 ? -3.914 -7.705 5.479 1.00 90.56 122 LEU A CA 1
ATOM 897 C C . LEU A 1 122 ? -4.177 -8.879 4.538 1.00 90.56 122 LEU A C 1
ATOM 899 O O . LEU A 1 122 ? -3.610 -8.968 3.451 1.00 90.56 122 LEU A O 1
ATOM 903 N N . LYS A 1 123 ? -5.104 -9.745 4.935 1.00 88.25 123 LYS A N 1
ATOM 904 C CA . LYS A 1 123 ? -5.716 -10.767 4.090 1.00 88.25 123 LYS A CA 1
ATOM 905 C C . LYS A 1 123 ? -7.217 -10.529 4.058 1.00 88.25 123 LYS A C 1
ATOM 907 O O . LYS A 1 123 ? -7.856 -10.600 5.105 1.00 88.25 123 LYS A O 1
ATOM 912 N N . ILE A 1 124 ? -7.777 -10.271 2.880 1.00 85.19 124 ILE A N 1
ATOM 913 C CA . ILE A 1 124 ? -9.228 -10.186 2.681 1.00 85.19 124 ILE A CA 1
ATOM 914 C C . ILE A 1 124 ? -9.798 -11.560 2.320 1.00 85.19 124 ILE A C 1
ATOM 916 O O . ILE A 1 124 ? -9.085 -12.419 1.781 1.00 85.19 124 ILE A O 1
ATOM 920 N N . SER A 1 125 ? -11.074 -11.788 2.630 1.00 76.19 125 SER A N 1
ATOM 921 C CA . SER A 1 125 ? -11.813 -12.970 2.185 1.00 76.19 125 SER A CA 1
ATOM 922 C C . SER A 1 125 ? -11.744 -13.082 0.662 1.00 76.19 125 SER A C 1
ATOM 924 O O . SER A 1 125 ? -11.923 -12.088 -0.041 1.00 76.19 125 SER A O 1
ATOM 926 N N . GLN A 1 126 ? -11.456 -14.278 0.149 1.00 67.12 126 GLN A N 1
ATOM 927 C CA . GLN A 1 126 ? -11.455 -14.511 -1.294 1.00 67.12 126 GLN A CA 1
ATOM 928 C C . GLN A 1 126 ? -12.872 -14.373 -1.843 1.00 67.12 126 GLN A C 1
ATOM 930 O O . GLN A 1 126 ? -13.819 -14.906 -1.263 1.00 67.12 126 GLN A O 1
ATOM 935 N N . GLY A 1 127 ? -12.992 -13.628 -2.941 1.00 59.03 127 GLY A N 1
ATOM 936 C CA . GLY A 1 127 ? -14.196 -13.613 -3.757 1.00 59.03 127 GLY A CA 1
ATOM 937 C C . GLY A 1 127 ? -14.358 -14.928 -4.522 1.00 59.03 127 GLY A C 1
ATOM 938 O O . GLY A 1 127 ? -13.555 -15.852 -4.387 1.00 59.03 127 GLY A O 1
ATOM 939 N N . LEU A 1 128 ? -15.411 -15.010 -5.335 1.00 58.66 128 LEU A N 1
ATOM 940 C CA . LEU A 1 128 ? -15.630 -16.151 -6.233 1.00 58.66 128 LEU A CA 1
ATOM 941 C C . LEU A 1 128 ? -14.578 -16.211 -7.348 1.00 58.66 128 LEU A C 1
ATOM 943 O O . LEU A 1 128 ? -14.163 -17.299 -7.743 1.00 58.66 128 LEU A O 1
ATOM 947 N N . ASP A 1 129 ? -14.136 -15.042 -7.809 1.00 72.69 129 ASP A N 1
ATOM 948 C CA . ASP A 1 129 ? -13.083 -14.884 -8.803 1.00 72.69 129 ASP A CA 1
ATOM 949 C C . ASP A 1 129 ? -11.758 -14.488 -8.141 1.00 72.69 129 ASP A C 1
ATOM 951 O O . ASP A 1 129 ? -11.725 -13.869 -7.072 1.00 72.69 129 ASP A O 1
ATOM 955 N N . ALA A 1 130 ? -10.651 -14.831 -8.802 1.00 77.06 130 ALA A N 1
ATOM 956 C CA . ALA A 1 130 ? -9.325 -14.406 -8.378 1.00 77.06 130 ALA A CA 1
ATOM 957 C C . ALA A 1 130 ? -9.183 -12.880 -8.481 1.00 77.06 130 ALA A C 1
ATOM 959 O O . ALA A 1 130 ? -9.618 -12.259 -9.453 1.00 77.06 130 ALA A O 1
ATOM 960 N N . TYR A 1 131 ? -8.524 -12.279 -7.493 1.00 85.50 131 TYR A N 1
ATOM 961 C CA . TYR A 1 131 ? -8.238 -10.851 -7.513 1.00 85.50 131 TYR A CA 1
ATOM 962 C C . TYR A 1 131 ? -7.155 -10.510 -8.540 1.00 85.50 131 TYR A C 1
ATOM 964 O O . TYR A 1 131 ? -6.327 -11.348 -8.897 1.00 85.50 131 TYR A O 1
ATOM 972 N N . THR A 1 132 ? -7.130 -9.252 -8.982 1.00 92.19 132 THR A N 1
ATOM 973 C CA . THR A 1 132 ? -6.061 -8.724 -9.840 1.00 92.19 132 THR A CA 1
ATOM 974 C C . THR A 1 132 ? -5.021 -8.039 -8.953 1.00 92.19 132 THR A C 1
ATOM 976 O O . THR A 1 132 ? -5.307 -6.959 -8.443 1.00 92.19 132 THR A O 1
ATOM 979 N N . PRO A 1 133 ? -3.850 -8.652 -8.692 1.00 93.94 133 PRO A N 1
ATOM 980 C CA . PRO A 1 133 ? -2.804 -8.007 -7.915 1.00 93.94 133 PRO A CA 1
ATOM 981 C C . PRO A 1 133 ? -2.001 -7.015 -8.755 1.00 93.94 133 PRO A C 1
ATOM 983 O O . PRO A 1 133 ? -1.833 -7.177 -9.967 1.00 93.94 133 PRO A O 1
ATOM 986 N N . VAL A 1 134 ? -1.413 -6.035 -8.076 1.00 96.00 134 VAL A N 1
ATOM 987 C CA . VAL A 1 134 ? -0.444 -5.123 -8.680 1.00 96.00 134 VAL A CA 1
ATOM 988 C C . VAL A 1 134 ? 0.844 -5.853 -9.057 1.00 96.00 134 VAL A C 1
ATOM 990 O O . VAL A 1 134 ? 1.217 -6.872 -8.469 1.00 96.00 134 VAL A O 1
ATOM 993 N N . ARG A 1 135 ? 1.605 -5.268 -9.985 1.00 93.94 135 ARG A N 1
ATOM 994 C CA . ARG A 1 135 ? 3.010 -5.640 -10.176 1.00 93.94 135 ARG A CA 1
ATOM 995 C C . ARG A 1 135 ? 3.867 -4.877 -9.175 1.00 93.94 135 ARG A C 1
ATOM 997 O O . ARG A 1 135 ? 3.876 -3.651 -9.184 1.00 93.94 135 ARG A O 1
ATOM 1004 N N . LEU A 1 136 ? 4.603 -5.588 -8.329 1.00 93.81 136 LEU A N 1
ATOM 1005 C CA . LEU A 1 136 ? 5.575 -4.972 -7.427 1.00 93.81 136 LEU A CA 1
ATOM 1006 C C . LEU A 1 136 ? 6.872 -4.671 -8.186 1.00 93.81 136 LEU A C 1
ATOM 1008 O O . LEU A 1 136 ? 7.482 -5.575 -8.756 1.00 93.81 136 LEU A O 1
ATOM 1012 N N . GLY A 1 137 ? 7.276 -3.403 -8.183 1.00 93.06 137 GLY A N 1
ATOM 1013 C CA . GLY A 1 137 ? 8.540 -2.940 -8.743 1.00 93.06 137 GLY A CA 1
ATOM 1014 C C . GLY A 1 137 ? 9.636 -2.805 -7.685 1.00 93.06 137 GLY A C 1
ATOM 1015 O O . GLY A 1 137 ? 9.630 -3.453 -6.637 1.00 93.06 137 GLY A O 1
ATOM 1016 N N . SER A 1 138 ? 10.590 -1.917 -7.963 1.00 91.56 138 SER A N 1
ATOM 1017 C CA . SER A 1 138 ? 11.655 -1.522 -7.037 1.00 91.56 138 SER A CA 1
ATOM 1018 C C . SER A 1 138 ? 11.828 -0.008 -7.075 1.00 91.56 138 SER A C 1
ATOM 1020 O O . SER A 1 138 ? 11.920 0.597 -8.140 1.00 91.56 138 SER A O 1
ATOM 1022 N N . SER A 1 139 ? 11.947 0.600 -5.902 1.00 92.06 139 SER A N 1
ATOM 1023 C CA . SER A 1 139 ? 12.223 2.025 -5.722 1.00 92.06 139 SER A CA 1
ATOM 1024 C C . SER A 1 139 ? 13.714 2.368 -5.844 1.00 92.06 139 SER A C 1
ATOM 1026 O O . SER A 1 139 ? 14.070 3.520 -6.091 1.00 92.06 139 SER A O 1
ATOM 1028 N N . ARG A 1 140 ? 14.613 1.378 -5.708 1.00 90.12 140 ARG A N 1
ATOM 1029 C CA . ARG A 1 140 ? 16.076 1.575 -5.588 1.00 90.12 140 ARG A CA 1
ATOM 1030 C C . ARG A 1 140 ? 16.702 2.365 -6.736 1.00 90.12 140 ARG A C 1
ATOM 1032 O O . ARG A 1 140 ? 17.664 3.099 -6.514 1.00 90.12 140 ARG A O 1
ATOM 1039 N N . THR A 1 141 ? 16.166 2.214 -7.943 1.00 88.38 141 THR A N 1
ATOM 1040 C CA . THR A 1 141 ? 16.680 2.833 -9.172 1.00 88.38 141 THR A CA 1
ATOM 1041 C C . THR A 1 141 ? 16.040 4.184 -9.489 1.00 88.38 141 THR A C 1
ATOM 1043 O O . THR A 1 141 ? 16.497 4.853 -10.411 1.00 88.38 141 THR A O 1
ATOM 1046 N N . LEU A 1 142 ? 15.018 4.619 -8.739 1.00 93.38 142 LEU A N 1
ATOM 1047 C CA . LEU A 1 142 ? 14.331 5.881 -9.017 1.00 93.38 142 LEU A CA 1
ATOM 1048 C C . LEU A 1 142 ? 15.280 7.062 -8.835 1.00 93.38 142 LEU A C 1
ATOM 1050 O O . LEU A 1 142 ? 15.911 7.196 -7.790 1.00 93.38 142 LEU A O 1
ATOM 1054 N N . ALA A 1 143 ? 15.383 7.935 -9.829 1.00 95.38 143 ALA A N 1
ATOM 1055 C CA . ALA A 1 143 ? 16.095 9.202 -9.706 1.00 95.38 143 ALA A CA 1
ATOM 1056 C C . ALA A 1 143 ? 15.163 10.292 -9.153 1.00 95.38 143 ALA A C 1
ATOM 1058 O O . ALA A 1 143 ? 13.942 10.139 -9.173 1.00 95.38 143 ALA A O 1
ATOM 1059 N N . LEU A 1 144 ? 15.735 11.396 -8.663 1.0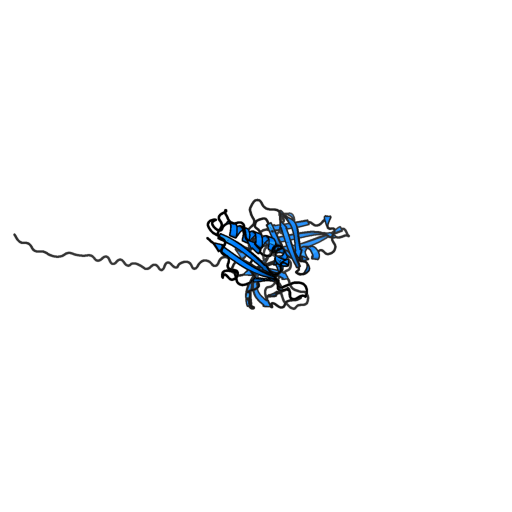0 96.56 144 LEU A N 1
ATOM 1060 C CA . LEU A 1 144 ? 14.935 12.607 -8.459 1.00 96.56 144 LEU A CA 1
ATOM 1061 C C . LEU A 1 144 ? 14.275 13.007 -9.786 1.00 96.56 144 LEU A C 1
ATOM 1063 O O . LEU A 1 144 ? 14.806 12.722 -10.858 1.00 96.56 144 LEU A O 1
ATOM 1067 N N . ASP A 1 145 ? 13.098 13.610 -9.680 1.00 97.06 145 ASP A N 1
ATOM 1068 C CA . ASP A 1 145 ? 12.215 13.997 -10.778 1.00 97.06 145 ASP A CA 1
ATOM 1069 C C . ASP A 1 145 ? 11.684 12.829 -11.630 1.00 97.06 145 ASP A C 1
ATOM 1071 O O . ASP A 1 145 ? 11.043 13.053 -12.657 1.00 97.06 145 ASP A O 1
ATOM 1075 N N . ALA A 1 146 ? 11.885 11.575 -11.199 1.00 97.62 146 ALA A N 1
ATOM 1076 C CA . ALA A 1 146 ? 11.232 10.429 -11.823 1.00 97.62 146 ALA A CA 1
ATOM 1077 C C . ALA A 1 146 ? 9.701 10.588 -11.742 1.00 97.62 146 ALA A C 1
ATOM 1079 O O . ALA A 1 146 ? 9.205 10.888 -10.651 1.00 97.62 146 ALA A O 1
ATOM 1080 N N . PRO A 1 147 ? 8.964 10.377 -12.851 1.00 97.56 147 PRO A N 1
ATOM 1081 C CA . PRO A 1 147 ? 7.513 10.499 -12.869 1.00 97.56 147 PRO A CA 1
ATOM 1082 C C . PRO A 1 147 ? 6.882 9.390 -12.030 1.00 97.56 147 PRO A C 1
ATOM 1084 O O . PRO A 1 147 ? 7.270 8.222 -12.130 1.00 97.56 147 PRO A O 1
ATOM 1087 N N . LEU A 1 148 ? 5.910 9.771 -11.214 1.00 97.94 148 LEU A N 1
ATOM 1088 C CA . LEU A 1 148 ? 5.180 8.902 -10.307 1.00 97.94 148 LEU A CA 1
ATOM 1089 C C . LEU A 1 148 ? 3.685 9.151 -10.469 1.00 97.94 148 LEU A C 1
ATOM 1091 O O . LEU A 1 148 ? 3.261 10.285 -10.666 1.00 97.94 148 LEU A O 1
ATOM 1095 N N . LEU A 1 149 ? 2.912 8.086 -10.331 1.00 97.81 149 LEU A N 1
ATOM 1096 C CA . LEU A 1 149 ? 1.460 8.107 -10.334 1.00 97.81 149 LEU A CA 1
ATOM 1097 C C . LEU A 1 149 ? 0.942 7.577 -9.002 1.00 97.81 149 LEU A C 1
ATOM 1099 O O . LEU A 1 149 ? 1.592 6.748 -8.355 1.00 97.81 149 LEU A O 1
ATOM 1103 N N . THR A 1 150 ? -0.253 8.005 -8.618 1.00 97.62 150 THR A N 1
ATOM 1104 C CA . THR A 1 150 ? -0.991 7.441 -7.488 1.00 97.62 150 THR A CA 1
ATOM 1105 C C . THR A 1 150 ? -2.466 7.296 -7.819 1.00 97.62 150 THR A C 1
ATOM 1107 O O . THR A 1 150 ? -3.021 8.006 -8.661 1.00 97.62 150 THR A O 1
ATOM 1110 N N . SER A 1 151 ? -3.136 6.357 -7.160 1.00 96.62 151 SER A N 1
ATOM 1111 C CA . SER A 1 151 ? -4.594 6.252 -7.196 1.00 96.62 151 SER A CA 1
ATOM 1112 C C . SER A 1 151 ? -5.122 5.666 -5.902 1.00 96.62 151 SER A C 1
ATOM 1114 O O . SER A 1 151 ? -4.531 4.739 -5.358 1.00 96.62 151 SER A O 1
ATOM 1116 N N . GLY A 1 152 ? -6.247 6.181 -5.423 1.00 95.56 152 GLY A N 1
ATOM 1117 C CA . GLY A 1 152 ? -6.832 5.721 -4.172 1.00 95.56 152 GLY A CA 1
ATOM 1118 C C . GLY A 1 152 ? -8.212 6.285 -3.896 1.00 95.56 152 GLY A C 1
ATOM 1119 O O . GLY A 1 152 ? -8.856 6.863 -4.775 1.00 95.56 152 GLY A O 1
ATOM 1120 N N . PHE A 1 153 ? -8.649 6.122 -2.652 1.00 94.69 153 PHE A N 1
ATOM 1121 C CA . PHE A 1 153 ? -9.996 6.447 -2.196 1.00 94.69 153 PHE A CA 1
ATOM 1122 C C . PHE A 1 153 ? -9.963 7.532 -1.115 1.00 94.69 153 PHE A C 1
ATOM 1124 O O . PHE A 1 153 ? -9.897 7.217 0.074 1.00 94.69 153 PHE A O 1
ATOM 1131 N N . PRO A 1 154 ? -10.013 8.823 -1.491 1.00 90.12 154 PRO A N 1
ATOM 1132 C CA . PRO A 1 154 ? -10.237 9.883 -0.522 1.00 90.12 154 PRO A CA 1
ATOM 1133 C C . PRO A 1 154 ? -11.577 9.727 0.199 1.00 90.12 154 PRO A C 1
ATOM 1135 O O . PRO A 1 154 ? -12.529 9.140 -0.318 1.00 90.12 154 PRO A O 1
ATOM 1138 N N . GLU A 1 155 ? -11.699 10.351 1.366 1.00 85.31 155 GLU A N 1
ATOM 1139 C CA . GLU A 1 155 ? -12.925 10.298 2.167 1.00 85.31 155 GLU A CA 1
ATOM 1140 C C . GLU A 1 155 ? -14.170 10.803 1.427 1.00 85.31 155 GLU A C 1
ATOM 1142 O O . GLU A 1 155 ? -15.250 10.282 1.679 1.00 85.31 155 GLU A O 1
ATOM 1147 N N . ASN A 1 156 ? -14.039 11.748 0.492 1.00 81.19 156 ASN A N 1
ATOM 1148 C CA . ASN A 1 156 ? -15.181 12.414 -0.153 1.00 81.19 156 ASN A CA 1
ATOM 1149 C C . ASN A 1 156 ? -15.305 12.150 -1.663 1.00 81.19 156 ASN A C 1
ATOM 1151 O O . ASN A 1 156 ? -16.144 12.769 -2.312 1.00 81.19 156 ASN A O 1
ATOM 1155 N N . LEU A 1 157 ? -14.477 11.273 -2.241 1.00 84.88 157 LEU A N 1
ATOM 1156 C CA . LEU A 1 157 ? -14.433 11.027 -3.688 1.00 84.88 157 LEU A CA 1
ATOM 1157 C C . LEU A 1 157 ? -14.454 9.527 -3.982 1.00 84.88 157 LEU A C 1
ATOM 1159 O O . LEU A 1 157 ? -13.779 8.765 -3.298 1.00 84.88 157 LEU A O 1
ATOM 1163 N N . GLU A 1 158 ? -15.182 9.095 -5.019 1.00 85.56 158 GLU A N 1
ATOM 1164 C CA . GLU A 1 158 ? -15.247 7.671 -5.406 1.00 85.56 158 GLU A CA 1
ATOM 1165 C C . GLU A 1 158 ? -13.870 7.103 -5.767 1.00 85.56 158 GLU A C 1
ATOM 1167 O O . GLU A 1 158 ? -13.593 5.934 -5.511 1.00 85.56 158 GLU A O 1
ATOM 1172 N N . ARG A 1 159 ? -13.012 7.937 -6.354 1.00 87.75 159 ARG A N 1
ATOM 1173 C CA . ARG A 1 159 ? -11.619 7.643 -6.679 1.00 87.75 159 ARG A CA 1
ATOM 1174 C C . ARG A 1 159 ? -10.895 8.960 -6.925 1.00 87.75 159 ARG A C 1
ATOM 1176 O O . ARG A 1 159 ? -11.482 9.899 -7.458 1.00 87.75 159 ARG A O 1
ATOM 1183 N N . TRP A 1 160 ? -9.620 9.010 -6.575 1.00 90.19 160 TRP A N 1
ATOM 1184 C CA . TRP A 1 160 ? -8.717 10.088 -6.961 1.00 90.19 160 TRP A CA 1
ATOM 1185 C C . TRP A 1 160 ? -7.449 9.504 -7.541 1.00 90.19 160 TRP A C 1
ATOM 1187 O O . TRP A 1 160 ? -6.979 8.458 -7.091 1.00 90.19 160 TRP A O 1
ATOM 1197 N N . GLN A 1 161 ? -6.914 10.206 -8.521 1.00 94.31 161 GLN A N 1
ATOM 1198 C CA . GLN A 1 161 ? -5.656 9.902 -9.168 1.00 94.31 161 GLN A CA 1
ATOM 1199 C C . GLN A 1 161 ? -4.857 11.190 -9.286 1.00 94.31 161 GLN A C 1
ATOM 1201 O O . GLN A 1 161 ? -5.449 12.258 -9.451 1.00 94.31 161 GLN A O 1
ATOM 1206 N N . ASP A 1 162 ? -3.544 11.074 -9.160 1.00 94.25 162 ASP A N 1
ATOM 1207 C CA . ASP A 1 162 ? -2.638 12.207 -9.276 1.00 94.25 162 ASP A CA 1
ATOM 1208 C C . ASP A 1 162 ? -1.315 11.769 -9.902 1.00 94.25 162 ASP A C 1
ATOM 1210 O O . ASP A 1 162 ? -0.883 10.619 -9.739 1.00 94.25 162 ASP A O 1
ATOM 1214 N N . ASP A 1 163 ? -0.690 12.722 -10.582 1.00 95.88 163 ASP A N 1
ATOM 1215 C CA . ASP A 1 163 ? 0.520 12.558 -11.369 1.00 95.88 163 ASP A CA 1
ATOM 1216 C C . ASP A 1 163 ? 1.539 13.575 -10.863 1.00 95.88 163 ASP A C 1
ATOM 1218 O O . ASP A 1 163 ? 1.311 14.784 -10.881 1.00 95.88 163 ASP A O 1
ATOM 1222 N N . GLY A 1 164 ? 2.706 13.098 -10.453 1.00 95.62 164 GLY A N 1
ATOM 1223 C CA . GLY A 1 164 ? 3.767 13.968 -9.971 1.00 95.62 164 GLY A CA 1
ATOM 1224 C C . GLY A 1 164 ? 5.136 13.351 -10.164 1.00 95.62 164 GLY A C 1
ATOM 1225 O O . GLY A 1 164 ? 5.380 12.574 -11.090 1.00 95.62 164 GLY A O 1
ATOM 1226 N N . ALA A 1 165 ? 6.064 13.716 -9.291 1.00 96.69 165 ALA A N 1
ATOM 1227 C CA . ALA A 1 165 ? 7.432 13.243 -9.369 1.00 96.69 165 ALA A CA 1
ATOM 1228 C C . ALA A 1 165 ? 8.072 13.019 -7.997 1.00 96.69 165 ALA A C 1
ATOM 1230 O O . ALA A 1 165 ? 7.641 13.542 -6.964 1.00 96.69 165 ALA A O 1
ATOM 1231 N N . LEU A 1 166 ? 9.149 12.234 -7.985 1.00 96.88 166 LEU A N 1
ATOM 1232 C CA . LEU A 1 166 ? 9.996 12.064 -6.807 1.00 96.88 166 LEU A CA 1
ATOM 1233 C C . LEU A 1 166 ? 10.797 13.346 -6.544 1.00 96.88 166 LEU A C 1
ATOM 1235 O O . LEU A 1 166 ? 11.711 13.673 -7.292 1.00 96.88 166 LEU A O 1
ATOM 1239 N N . ARG A 1 167 ? 10.517 14.051 -5.446 1.00 95.06 167 ARG A N 1
ATOM 1240 C CA . ARG A 1 167 ? 11.179 15.324 -5.103 1.00 95.06 167 ARG A CA 1
ATOM 1241 C C . ARG A 1 167 ? 12.255 15.198 -4.031 1.00 95.06 167 ARG A C 1
ATOM 1243 O O . ARG A 1 167 ? 13.152 16.032 -3.961 1.00 95.06 167 ARG A O 1
ATOM 1250 N N . SER A 1 168 ? 12.196 14.174 -3.182 1.00 93.31 168 SER A N 1
ATOM 1251 C CA . SER A 1 168 ? 13.216 13.956 -2.152 1.00 93.31 168 SER A CA 1
ATOM 1252 C C . SER A 1 168 ? 13.320 12.492 -1.749 1.00 93.31 168 SER A C 1
ATOM 1254 O O . SER A 1 168 ? 12.310 11.816 -1.600 1.00 93.31 168 SER A O 1
ATOM 1256 N N . LYS A 1 169 ? 14.544 12.028 -1.483 1.00 92.69 169 LYS A N 1
ATOM 1257 C CA . LYS A 1 169 ? 14.816 10.732 -0.834 1.00 92.69 169 LYS A CA 1
ATOM 1258 C C . LYS A 1 169 ? 15.172 10.855 0.652 1.00 92.69 169 LYS A C 1
ATOM 1260 O O . LYS A 1 169 ? 15.542 9.872 1.282 1.00 92.69 169 LYS A O 1
ATOM 1265 N N . GLN A 1 170 ? 15.120 12.072 1.188 1.00 86.25 170 GLN A N 1
ATOM 1266 C CA . GLN A 1 170 ? 15.538 12.421 2.547 1.00 86.25 170 GLN A CA 1
ATOM 1267 C C . GLN A 1 170 ? 14.340 12.963 3.330 1.00 86.25 170 GLN A C 1
ATOM 1269 O O . GLN A 1 170 ? 14.301 14.130 3.723 1.00 86.25 170 GLN A O 1
ATOM 1274 N N . GLY A 1 171 ? 13.302 12.143 3.473 1.00 82.19 171 GLY A N 1
ATOM 1275 C CA . GLY A 1 171 ? 12.155 12.473 4.307 1.00 82.19 171 GLY A CA 1
ATOM 1276 C C . GLY A 1 171 ? 12.390 12.145 5.785 1.00 82.19 171 GLY A C 1
ATOM 1277 O O . GLY A 1 171 ? 13.425 11.583 6.162 1.00 82.19 171 GLY A O 1
ATOM 1278 N N . PRO A 1 172 ? 11.427 12.500 6.648 1.00 79.19 172 PRO A N 1
ATOM 1279 C CA . PRO A 1 172 ? 11.535 12.297 8.090 1.00 79.19 172 PRO A CA 1
ATOM 1280 C C . PRO A 1 172 ? 11.774 10.837 8.475 1.00 79.19 172 PRO A C 1
ATOM 1282 O O . PRO A 1 172 ? 11.282 9.919 7.821 1.00 79.19 172 PRO A O 1
ATOM 1285 N N . GLY A 1 173 ? 12.580 10.636 9.520 1.00 76.75 173 GLY A N 1
ATOM 1286 C CA . GLY A 1 173 ? 12.989 9.307 9.983 1.00 76.75 173 GLY A CA 1
ATOM 1287 C C . GLY A 1 173 ? 13.910 8.543 9.023 1.00 76.75 173 GLY A C 1
ATOM 1288 O O . GLY A 1 173 ? 14.256 7.408 9.318 1.00 76.75 173 GLY A O 1
ATOM 1289 N N . GLY A 1 174 ? 14.305 9.124 7.880 1.00 82.19 174 GLY A N 1
ATOM 1290 C CA . GLY A 1 174 ? 15.136 8.452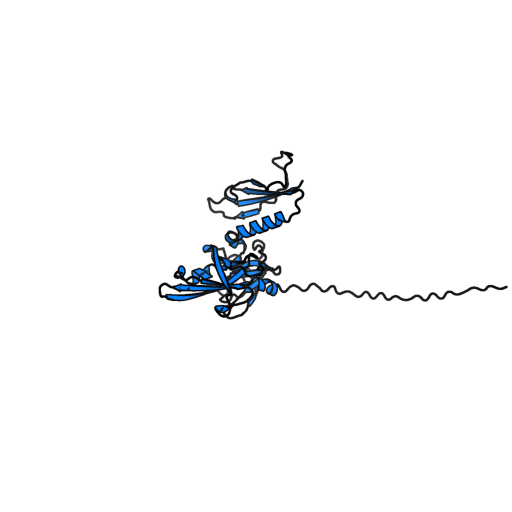 6.872 1.00 82.19 174 GLY A CA 1
ATOM 1291 C C . GLY A 1 174 ? 14.413 7.353 6.082 1.00 82.19 174 GLY A C 1
ATOM 1292 O O . GLY A 1 174 ? 15.031 6.687 5.256 1.00 82.19 174 GLY A O 1
ATOM 1293 N N . THR A 1 175 ? 13.112 7.172 6.311 1.00 86.38 175 THR A N 1
ATOM 1294 C CA . THR A 1 175 ? 12.302 6.073 5.760 1.00 86.38 175 THR A CA 1
ATOM 1295 C C . THR A 1 175 ? 11.237 6.546 4.772 1.00 86.38 175 THR A C 1
ATOM 1297 O O . THR A 1 175 ? 10.588 5.728 4.125 1.00 86.38 175 THR A O 1
ATOM 1300 N N . LEU A 1 176 ? 11.064 7.864 4.627 1.00 92.38 176 LEU A N 1
ATOM 1301 C CA . LEU A 1 176 ? 10.063 8.475 3.756 1.00 92.38 176 LEU A CA 1
ATOM 1302 C C . LEU A 1 176 ? 10.701 9.216 2.590 1.00 92.38 176 LEU A C 1
ATOM 1304 O O . LEU A 1 176 ? 11.724 9.883 2.745 1.00 92.38 176 LEU A O 1
ATOM 1308 N N . TRP A 1 177 ? 10.066 9.139 1.427 1.00 95.00 177 TRP A N 1
ATOM 1309 C CA . TRP A 1 177 ? 10.414 9.915 0.241 1.00 95.00 177 TRP A CA 1
ATOM 1310 C C . TRP A 1 177 ? 9.332 10.956 -0.031 1.00 95.00 177 TRP A C 1
ATOM 1312 O O . TRP A 1 177 ? 8.158 10.733 0.251 1.00 95.00 177 TRP A O 1
ATOM 1322 N N . GLY A 1 178 ? 9.750 12.124 -0.513 1.00 94.62 178 GLY A N 1
ATOM 1323 C CA . GLY A 1 178 ? 8.884 13.268 -0.769 1.00 94.62 178 GLY A CA 1
ATOM 1324 C C . GLY A 1 178 ? 8.478 13.364 -2.234 1.00 94.62 178 GLY A C 1
ATOM 1325 O O . GLY A 1 178 ? 9.290 13.106 -3.122 1.00 94.62 178 GLY A O 1
ATOM 1326 N N . THR A 1 179 ? 7.251 13.799 -2.477 1.00 94.94 179 THR A N 1
ATOM 1327 C CA . THR A 1 179 ? 6.683 14.074 -3.801 1.00 94.94 179 THR A CA 1
ATOM 1328 C C . THR A 1 179 ? 5.920 15.400 -3.782 1.00 94.94 179 THR A C 1
ATOM 1330 O O . THR A 1 179 ? 5.659 15.954 -2.712 1.00 94.94 179 THR A O 1
ATOM 1333 N N . ASP A 1 180 ? 5.616 15.925 -4.962 1.00 93.44 180 ASP A N 1
ATOM 1334 C CA . ASP A 1 180 ? 4.751 17.081 -5.194 1.00 93.44 180 ASP A CA 1
ATOM 1335 C C . ASP A 1 180 ? 3.281 16.716 -5.452 1.00 93.44 180 ASP A C 1
ATOM 1337 O O . ASP A 1 180 ? 2.472 17.627 -5.591 1.00 93.44 180 ASP A O 1
ATOM 1341 N N . MET A 1 181 ? 2.933 15.424 -5.467 1.00 92.94 181 MET A N 1
ATOM 1342 C CA . MET A 1 181 ? 1.537 14.973 -5.495 1.00 92.94 181 MET A CA 1
ATOM 1343 C C . MET A 1 181 ? 0.765 15.449 -4.259 1.00 92.94 181 MET A C 1
ATOM 1345 O O . MET A 1 181 ? 1.324 15.578 -3.162 1.00 92.94 181 MET A O 1
ATOM 1349 N N . GLU A 1 182 ? -0.538 15.648 -4.401 1.00 88.69 182 GLU A N 1
ATOM 1350 C CA . GLU A 1 182 ? -1.437 15.998 -3.309 1.00 88.69 182 GLU A CA 1
ATOM 1351 C C . GLU A 1 182 ? -2.105 14.746 -2.728 1.00 88.69 182 GLU A C 1
ATOM 1353 O O . GLU A 1 182 ? -2.706 13.942 -3.440 1.00 88.69 182 GLU A O 1
ATOM 1358 N N . PHE A 1 183 ? -2.004 14.580 -1.405 1.00 89.19 183 PHE A N 1
ATOM 1359 C CA . PHE A 1 183 ? -2.637 13.476 -0.687 1.00 89.19 183 PHE A CA 1
ATOM 1360 C C . PHE A 1 183 ? -3.752 13.986 0.223 1.00 89.19 183 PHE A C 1
ATOM 1362 O O . PHE A 1 183 ? -3.512 14.764 1.147 1.00 89.19 183 PHE A O 1
ATOM 1369 N N . LEU A 1 184 ? -4.963 13.495 -0.022 1.00 85.31 184 LEU A N 1
ATOM 1370 C CA . LEU A 1 184 ? -6.174 13.775 0.742 1.00 85.31 184 LEU A CA 1
ATOM 1371 C C . LEU A 1 184 ? -6.396 12.714 1.837 1.00 85.31 184 LEU A C 1
ATOM 1373 O O . LEU A 1 184 ? -5.879 11.595 1.767 1.00 85.31 184 LEU A O 1
ATOM 1377 N N . GLY A 1 185 ? -7.211 13.043 2.846 1.00 87.81 185 GLY A N 1
ATOM 1378 C CA . GLY A 1 185 ? -7.646 12.074 3.862 1.00 87.81 185 GLY A CA 1
ATOM 1379 C C . GLY A 1 185 ? -8.288 10.836 3.222 1.00 87.81 185 GLY A C 1
ATOM 1380 O O . GLY A 1 185 ? -9.037 10.966 2.254 1.00 87.81 185 GLY A O 1
ATOM 1381 N N . GLY A 1 186 ? -7.959 9.642 3.724 1.00 88.44 186 GLY A N 1
ATOM 1382 C CA . GLY A 1 186 ? -8.377 8.346 3.164 1.00 88.44 186 GLY A CA 1
ATOM 1383 C C . GLY A 1 186 ? -7.406 7.729 2.144 1.00 88.44 186 GLY A C 1
ATOM 1384 O O . GLY A 1 186 ? -7.462 6.525 1.889 1.00 88.44 186 GLY A O 1
ATOM 1385 N N . GLN A 1 187 ? -6.452 8.500 1.607 1.00 92.88 187 GLN A N 1
ATOM 1386 C CA . GLN A 1 187 ? -5.483 7.993 0.623 1.00 92.88 187 GLN A CA 1
ATOM 1387 C C . GLN A 1 187 ? -4.241 7.334 1.221 1.00 92.88 187 GLN A C 1
ATOM 1389 O O . GLN A 1 187 ? -3.444 6.762 0.474 1.00 92.88 187 GLN A O 1
ATOM 1394 N N . SER A 1 188 ? -4.053 7.382 2.538 1.00 95.06 188 SER A N 1
ATOM 1395 C CA . SER A 1 188 ? -3.001 6.606 3.192 1.00 95.06 188 SER A CA 1
ATOM 1396 C C . SER A 1 188 ? -3.105 5.135 2.786 1.00 95.06 188 SER A C 1
ATOM 1398 O O . SER A 1 188 ? -4.192 4.565 2.795 1.00 95.06 188 SER A O 1
ATOM 1400 N N . GLY A 1 189 ? -1.979 4.546 2.390 1.00 97.25 189 GLY A N 1
ATOM 1401 C CA . GLY A 1 189 ? -1.872 3.185 1.870 1.00 97.25 189 GLY A CA 1
ATOM 1402 C C . GLY A 1 189 ? -2.108 3.033 0.362 1.00 97.25 189 GLY A C 1
ATOM 1403 O O . GLY A 1 189 ? -1.946 1.930 -0.156 1.00 97.25 189 GLY A O 1
ATOM 1404 N N . SER A 1 190 ? -2.420 4.113 -0.367 1.00 97.75 190 SER A N 1
ATOM 1405 C CA . SER A 1 190 ? -2.494 4.082 -1.839 1.00 97.75 190 SER A CA 1
ATOM 1406 C C . SER A 1 190 ? -1.145 3.686 -2.461 1.00 97.75 190 SER A C 1
ATOM 1408 O O . SER A 1 190 ? -0.097 4.081 -1.937 1.00 97.75 190 SER A O 1
ATOM 1410 N N . PRO A 1 191 ? -1.127 2.942 -3.578 1.00 98.31 191 PRO A N 1
ATOM 1411 C CA . PRO A 1 191 ? 0.107 2.643 -4.289 1.00 98.31 191 PRO A CA 1
ATOM 1412 C C . PRO A 1 191 ? 0.665 3.895 -4.974 1.00 98.31 191 PRO A C 1
ATOM 1414 O O . PRO A 1 191 ? -0.065 4.632 -5.632 1.00 98.31 191 PRO A O 1
ATOM 1417 N N . ILE A 1 192 ? 1.982 4.077 -4.886 1.00 98.31 192 ILE A N 1
ATOM 1418 C CA . ILE A 1 192 ? 2.754 4.909 -5.812 1.00 98.31 192 ILE A CA 1
ATOM 1419 C C . ILE A 1 192 ? 3.315 3.993 -6.890 1.00 98.31 192 ILE A C 1
ATOM 1421 O O . ILE A 1 192 ? 3.974 3.006 -6.558 1.00 98.31 192 ILE A O 1
ATOM 1425 N N . TYR A 1 193 ? 3.099 4.305 -8.161 1.00 98.31 193 TYR A N 1
ATOM 1426 C CA . TYR A 1 193 ? 3.497 3.442 -9.270 1.00 98.31 193 TYR A CA 1
ATOM 1427 C C . TYR A 1 193 ? 4.031 4.221 -10.468 1.00 98.31 193 TYR A C 1
ATOM 1429 O O . TYR A 1 193 ? 3.890 5.435 -10.578 1.00 98.31 193 TYR A O 1
ATOM 1437 N N . LEU A 1 194 ? 4.710 3.499 -11.352 1.00 97.25 194 LEU A N 1
ATOM 1438 C CA . LEU A 1 194 ? 5.244 4.027 -12.602 1.00 97.25 194 LEU A CA 1
ATOM 1439 C C . LEU A 1 194 ? 4.207 3.928 -13.724 1.00 97.25 194 LEU A C 1
ATOM 1441 O O . LEU A 1 194 ? 3.266 3.145 -13.645 1.00 97.25 194 LEU A O 1
ATOM 1445 N N . ASN A 1 195 ? 4.457 4.607 -14.846 1.00 95.38 195 ASN A N 1
ATOM 1446 C CA . ASN A 1 195 ? 3.677 4.434 -16.083 1.00 95.38 195 ASN A CA 1
ATOM 1447 C C . ASN A 1 195 ? 3.665 2.982 -16.604 1.00 95.38 195 ASN A C 1
ATOM 1449 O O . ASN A 1 195 ? 2.846 2.633 -17.448 1.00 95.38 195 ASN A O 1
ATOM 1453 N N . THR A 1 196 ? 4.576 2.131 -16.120 1.00 94.88 196 THR A N 1
ATOM 1454 C CA . THR A 1 196 ? 4.588 0.686 -16.384 1.00 94.88 196 THR A CA 1
ATOM 1455 C C . THR A 1 196 ? 3.568 -0.085 -15.542 1.00 94.88 196 THR A C 1
ATOM 1457 O O . THR A 1 196 ? 3.443 -1.292 -15.722 1.00 94.88 196 THR A O 1
ATOM 1460 N N . GLY A 1 197 ? 2.865 0.560 -14.606 1.00 95.31 197 GLY A N 1
ATOM 1461 C CA . GLY A 1 197 ? 1.975 -0.064 -13.621 1.00 95.31 197 GLY A CA 1
ATOM 1462 C C . GLY A 1 197 ? 2.703 -0.760 -12.464 1.00 95.31 197 GLY A C 1
ATOM 1463 O O . GLY A 1 197 ? 2.065 -1.431 -11.658 1.00 95.31 197 GLY A O 1
ATOM 1464 N N . GLU A 1 198 ? 4.031 -0.647 -12.384 1.00 96.62 198 GLU A N 1
ATOM 1465 C CA . GLU A 1 198 ? 4.818 -1.224 -11.293 1.00 96.62 198 GLU A CA 1
ATOM 1466 C C . GLU A 1 198 ? 4.766 -0.329 -10.053 1.00 96.62 198 GLU A C 1
ATOM 1468 O O . GLU A 1 198 ? 5.123 0.849 -10.113 1.00 96.62 198 GLU A O 1
ATOM 1473 N N . VAL A 1 199 ? 4.353 -0.898 -8.922 1.00 98.25 199 VAL A N 1
ATOM 1474 C CA . VAL A 1 199 ? 4.274 -0.207 -7.633 1.00 98.25 199 VAL A CA 1
ATOM 1475 C C . VAL A 1 199 ? 5.666 -0.059 -7.030 1.00 98.25 199 VAL A C 1
ATOM 1477 O O . VAL A 1 199 ? 6.392 -1.035 -6.843 1.00 98.25 199 VAL A O 1
ATOM 1480 N N . VAL A 1 200 ? 6.023 1.181 -6.709 1.00 98.19 200 VAL A N 1
ATOM 1481 C CA . VAL A 1 200 ? 7.327 1.610 -6.188 1.00 98.19 200 VAL A CA 1
ATOM 1482 C C . VAL A 1 200 ? 7.236 2.320 -4.835 1.00 98.19 200 VAL A C 1
ATOM 1484 O O . VAL A 1 200 ? 8.267 2.637 -4.239 1.00 98.19 200 VAL A O 1
ATOM 1487 N N . GLY A 1 201 ? 6.034 2.517 -4.293 1.00 98.06 201 GLY A N 1
ATOM 1488 C CA . GLY A 1 201 ? 5.857 3.041 -2.943 1.00 98.06 201 GLY A CA 1
ATOM 1489 C C . GLY A 1 201 ? 4.436 2.921 -2.403 1.00 98.06 201 GLY A C 1
ATOM 1490 O O . GLY A 1 201 ? 3.525 2.489 -3.103 1.00 98.06 201 GLY A O 1
ATOM 1491 N N . VAL A 1 202 ? 4.269 3.320 -1.144 1.0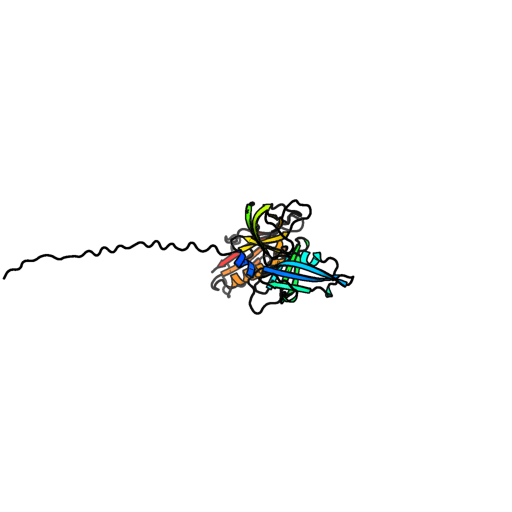0 98.38 202 VAL A N 1
ATOM 1492 C CA . VAL A 1 202 ? 2.999 3.320 -0.408 1.00 98.38 202 VAL A CA 1
ATOM 1493 C C . VAL A 1 202 ? 2.779 4.705 0.190 1.00 98.38 202 VAL A C 1
ATOM 1495 O O . VAL A 1 202 ? 3.611 5.189 0.960 1.00 98.38 202 VAL A O 1
ATOM 1498 N N . VAL A 1 203 ? 1.678 5.364 -0.163 1.00 97.06 203 VAL A N 1
ATOM 1499 C CA . VAL A 1 203 ? 1.321 6.694 0.349 1.00 97.06 203 VAL A CA 1
ATOM 1500 C C . VAL A 1 203 ? 1.194 6.656 1.870 1.00 97.06 203 VAL A C 1
ATOM 1502 O O . VAL A 1 203 ? 0.489 5.811 2.414 1.00 97.06 203 VAL A O 1
ATOM 1505 N N . LYS A 1 204 ? 1.834 7.602 2.563 1.00 91.12 204 LYS A N 1
ATOM 1506 C CA . LYS A 1 204 ? 1.670 7.795 4.014 1.00 91.12 204 LYS A CA 1
ATOM 1507 C C . LYS A 1 204 ? 0.850 9.041 4.347 1.00 91.12 204 LYS A C 1
ATOM 1509 O O . LYS A 1 204 ? 0.163 9.061 5.361 1.00 91.12 204 LYS A O 1
ATOM 1514 N N . GLY A 1 205 ? 0.917 10.062 3.490 1.00 80.69 205 GLY A N 1
ATOM 1515 C CA . GLY A 1 205 ? 0.175 11.315 3.630 1.00 80.69 205 GLY A CA 1
ATOM 1516 C C . GLY A 1 205 ? 1.084 12.523 3.850 1.00 80.69 205 GLY A C 1
ATOM 1517 O O . GLY A 1 205 ? 2.276 12.502 3.529 1.00 80.69 205 GLY A O 1
ATOM 1518 N N . GLN A 1 206 ? 0.507 13.594 4.391 1.00 73.19 206 GLN A N 1
ATOM 1519 C CA . GLN A 1 206 ? 1.213 14.832 4.722 1.00 73.19 206 GLN A CA 1
ATOM 1520 C C . GLN A 1 206 ? 1.581 14.857 6.210 1.00 73.19 206 GLN A C 1
ATOM 1522 O O . GLN A 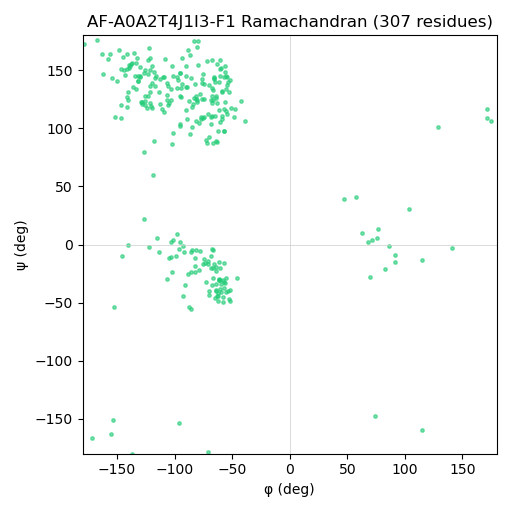1 206 ? 0.759 14.556 7.078 1.00 73.19 206 GLN A O 1
ATOM 1527 N N . LEU A 1 207 ? 2.819 15.240 6.527 1.00 64.75 207 LEU A N 1
ATOM 1528 C CA . LEU A 1 207 ? 3.241 15.408 7.918 1.00 64.75 207 LEU A CA 1
ATOM 1529 C C . LEU A 1 207 ? 2.788 16.771 8.446 1.00 64.75 207 LEU A C 1
ATOM 1531 O O . LEU A 1 207 ? 3.123 17.812 7.879 1.00 64.75 207 LEU A O 1
ATOM 1535 N N . ARG A 1 208 ? 2.053 16.771 9.566 1.00 56.19 208 ARG A N 1
ATOM 1536 C CA . ARG A 1 208 ? 1.589 18.001 10.225 1.00 56.19 208 ARG A CA 1
ATOM 1537 C C . ARG A 1 208 ? 2.782 18.906 10.558 1.00 56.19 208 ARG A C 1
ATOM 1539 O O . ARG A 1 208 ? 3.696 18.489 11.262 1.00 56.19 208 ARG A O 1
ATOM 1546 N N . GLY A 1 209 ? 2.759 20.142 10.057 1.00 53.16 209 GLY A N 1
ATOM 1547 C CA . GLY A 1 209 ? 3.806 21.148 10.286 1.00 53.16 209 GLY A CA 1
ATOM 1548 C C . GLY A 1 209 ? 4.930 21.178 9.242 1.00 53.16 209 GLY A C 1
ATOM 1549 O O . GLY A 1 209 ? 5.710 22.128 9.236 1.00 53.16 209 GLY A O 1
ATOM 1550 N N . ALA A 1 210 ? 4.998 20.206 8.326 1.00 57.53 210 ALA A N 1
ATOM 1551 C CA . ALA A 1 210 ? 5.848 20.293 7.142 1.00 57.53 210 ALA A CA 1
ATOM 1552 C C . ALA A 1 210 ? 5.042 20.952 6.014 1.00 57.53 210 ALA A C 1
ATOM 1554 O O . ALA A 1 210 ? 4.112 20.356 5.480 1.00 57.53 210 ALA A O 1
ATOM 1555 N N . SER A 1 211 ? 5.374 22.198 5.676 1.00 50.03 211 SER A N 1
ATOM 1556 C CA . SER A 1 211 ? 4.733 22.967 4.604 1.00 50.03 211 SER A CA 1
ATOM 1557 C C . SER A 1 211 ? 4.631 22.165 3.299 1.00 50.03 211 SER A C 1
ATOM 1559 O O . SER A 1 211 ? 5.645 21.926 2.648 1.00 50.03 211 SER A O 1
ATOM 1561 N N . ASN A 1 212 ? 3.408 21.767 2.926 1.00 56.34 212 ASN A N 1
ATOM 1562 C CA . ASN A 1 212 ? 3.021 21.204 1.625 1.00 56.34 212 ASN A CA 1
ATOM 1563 C C . ASN A 1 212 ? 3.942 20.093 1.083 1.00 56.34 212 ASN A C 1
ATOM 1565 O O . ASN A 1 212 ? 4.234 20.057 -0.110 1.00 56.34 212 ASN A O 1
ATOM 1569 N N . LYS A 1 213 ? 4.436 19.201 1.951 1.00 72.50 213 LYS A N 1
ATOM 1570 C CA . LYS A 1 213 ? 5.239 18.044 1.529 1.00 72.50 213 LYS A CA 1
ATOM 1571 C C . LYS A 1 213 ? 4.463 16.755 1.756 1.00 72.50 213 LYS A C 1
ATOM 1573 O O . LYS A 1 213 ? 4.161 16.392 2.895 1.00 72.50 213 LYS A O 1
ATOM 1578 N N . SER A 1 214 ? 4.181 16.072 0.657 1.00 91.12 214 SER A N 1
ATOM 1579 C CA . SER A 1 214 ? 3.556 14.756 0.621 1.00 91.12 214 SER A CA 1
ATOM 1580 C C . SER A 1 214 ? 4.626 13.673 0.670 1.00 91.12 214 SER A C 1
ATOM 1582 O O . SER A 1 214 ? 5.654 13.775 -0.005 1.00 91.12 214 SER A O 1
ATOM 1584 N N . PHE A 1 215 ? 4.401 12.641 1.485 1.00 94.06 215 PHE A N 1
ATOM 1585 C CA . PHE A 1 215 ? 5.378 11.585 1.722 1.00 94.06 215 PHE A CA 1
ATOM 1586 C C . PHE A 1 215 ? 4.817 10.187 1.470 1.00 94.06 215 PHE A C 1
ATOM 1588 O O . PHE A 1 215 ? 3.647 9.891 1.735 1.00 94.06 215 PHE A O 1
ATOM 1595 N N . PHE A 1 216 ? 5.695 9.302 1.011 1.00 96.25 216 PHE A N 1
ATOM 1596 C CA . PHE A 1 216 ? 5.411 7.888 0.811 1.00 96.25 216 PHE A CA 1
ATOM 1597 C C . PHE A 1 216 ? 6.574 7.020 1.303 1.00 96.25 216 PHE A C 1
ATOM 1599 O O . PHE A 1 216 ? 7.719 7.471 1.389 1.00 96.25 216 PHE A O 1
ATOM 1606 N N . VAL A 1 217 ? 6.269 5.770 1.636 1.00 96.88 217 VAL A N 1
ATOM 1607 C CA . VAL A 1 217 ? 7.243 4.739 2.000 1.00 96.88 217 VAL A CA 1
ATOM 1608 C C . VAL A 1 217 ? 7.703 4.043 0.711 1.00 96.88 217 VAL A C 1
ATOM 1610 O O . VAL A 1 217 ? 6.852 3.541 -0.024 1.00 96.88 217 VAL A O 1
ATOM 1613 N N . PRO A 1 218 ? 9.005 4.001 0.385 1.00 97.19 218 PRO A N 1
ATOM 1614 C CA . PRO A 1 218 ? 9.504 3.271 -0.783 1.00 97.19 218 PRO A CA 1
ATOM 1615 C C . PRO A 1 218 ? 9.195 1.771 -0.687 1.00 97.19 218 PRO A C 1
ATOM 1617 O O . PRO A 1 218 ? 9.343 1.185 0.384 1.00 97.19 218 PRO A O 1
ATOM 1620 N N . ILE A 1 219 ? 8.802 1.128 -1.795 1.00 96.62 219 ILE A N 1
ATOM 1621 C CA . ILE A 1 219 ? 8.273 -0.251 -1.755 1.00 96.62 219 ILE A CA 1
ATOM 1622 C C . ILE A 1 219 ? 9.276 -1.275 -1.213 1.00 96.62 219 ILE A C 1
ATOM 1624 O O . ILE A 1 219 ? 8.880 -2.236 -0.567 1.00 96.62 219 ILE A O 1
ATOM 1628 N N . ASP A 1 220 ? 10.578 -1.056 -1.419 1.00 93.56 220 ASP A N 1
ATOM 1629 C CA . ASP A 1 220 ? 11.628 -1.950 -0.916 1.00 93.56 220 ASP A CA 1
ATOM 1630 C C . ASP A 1 220 ? 11.687 -2.000 0.615 1.00 93.56 220 ASP A C 1
ATOM 1632 O O . ASP A 1 220 ? 12.182 -2.966 1.186 1.00 93.56 220 ASP A O 1
ATOM 1636 N N . LEU A 1 221 ? 11.178 -0.973 1.303 1.00 92.50 221 LEU A N 1
ATOM 1637 C CA . LEU A 1 221 ? 11.068 -0.987 2.760 1.00 92.50 221 LEU A CA 1
ATOM 1638 C C . LEU A 1 221 ? 9.921 -1.884 3.251 1.00 92.50 221 LEU A C 1
ATOM 1640 O O . LEU A 1 221 ? 9.921 -2.285 4.412 1.00 92.50 221 LEU A O 1
ATOM 1644 N N . ALA A 1 222 ? 8.978 -2.247 2.377 1.00 92.44 222 ALA A N 1
ATOM 1645 C CA . ALA A 1 222 ? 7.933 -3.224 2.671 1.00 92.44 222 ALA A CA 1
ATOM 1646 C C . ALA A 1 222 ? 8.409 -4.680 2.521 1.00 92.44 222 ALA A C 1
ATOM 1648 O O . ALA A 1 222 ? 7.663 -5.599 2.855 1.00 92.44 222 ALA A O 1
ATOM 1649 N N . ASP A 1 223 ? 9.645 -4.914 2.062 1.00 87.19 223 ASP A N 1
ATOM 1650 C CA . ASP A 1 223 ? 10.189 -6.255 1.819 1.00 87.19 223 ASP A CA 1
ATOM 1651 C C . ASP A 1 223 ? 10.053 -7.218 3.011 1.00 87.19 223 ASP A C 1
ATOM 1653 O O . ASP A 1 223 ? 9.679 -8.363 2.764 1.00 87.19 223 ASP A O 1
ATOM 1657 N N . PRO A 1 224 ? 10.231 -6.820 4.289 1.00 87.62 224 PRO A N 1
ATOM 1658 C CA . PRO A 1 224 ? 9.989 -7.723 5.417 1.00 87.62 224 PRO A CA 1
ATOM 1659 C C . PRO A 1 224 ? 8.580 -8.340 5.443 1.00 87.62 224 PRO A C 1
ATOM 1661 O O . PRO A 1 224 ? 8.417 -9.458 5.923 1.00 87.62 224 PRO A O 1
ATOM 1664 N N . LEU A 1 225 ? 7.574 -7.646 4.897 1.00 84.69 225 LEU A N 1
ATOM 1665 C CA . LEU A 1 225 ? 6.202 -8.148 4.763 1.00 84.69 225 LEU A CA 1
ATOM 1666 C C . LEU A 1 225 ? 5.992 -8.925 3.452 1.00 84.69 225 LEU A C 1
ATOM 1668 O O . LEU A 1 225 ? 5.121 -9.785 3.380 1.00 84.69 225 LEU A O 1
ATOM 1672 N N . LEU A 1 226 ? 6.787 -8.635 2.416 1.00 85.00 226 LEU A N 1
ATOM 1673 C CA . LEU A 1 226 ? 6.601 -9.146 1.053 1.00 85.00 226 LEU A CA 1
ATOM 1674 C C . LEU A 1 226 ? 7.556 -10.291 0.673 1.00 85.00 226 LEU A C 1
ATOM 1676 O O . LEU A 1 226 ? 7.351 -10.921 -0.363 1.00 85.00 226 LEU A O 1
ATOM 1680 N N . ILE A 1 227 ? 8.593 -10.587 1.466 1.00 78.19 227 ILE A N 1
ATOM 1681 C CA . ILE A 1 227 ? 9.578 -11.648 1.177 1.00 78.19 227 ILE A CA 1
ATOM 1682 C C . ILE A 1 227 ? 8.912 -12.999 0.879 1.00 78.19 227 ILE A C 1
ATOM 1684 O O . ILE A 1 227 ? 9.258 -13.577 -0.154 1.00 78.19 227 ILE A O 1
ATOM 1688 N N . PRO A 1 228 ? 7.952 -13.504 1.685 1.00 75.00 228 PRO A N 1
ATOM 1689 C CA . PRO A 1 228 ? 7.292 -14.773 1.380 1.00 75.00 228 PRO A CA 1
ATOM 1690 C C . PRO A 1 228 ? 6.653 -14.782 -0.017 1.00 75.00 228 PRO A C 1
ATOM 1692 O O . PRO A 1 228 ? 6.819 -15.742 -0.764 1.00 75.00 228 PRO A O 1
ATOM 1695 N N . LEU A 1 229 ? 6.028 -13.667 -0.408 1.00 75.75 229 LEU A N 1
ATOM 1696 C CA . LEU A 1 229 ? 5.365 -13.498 -1.704 1.00 75.75 229 LEU A CA 1
ATOM 1697 C C . LEU A 1 229 ? 6.358 -13.433 -2.862 1.00 75.75 229 LEU A C 1
ATOM 1699 O O . LEU A 1 229 ? 6.169 -14.061 -3.903 1.00 75.75 229 LEU A O 1
ATOM 1703 N N . ARG A 1 230 ? 7.449 -12.684 -2.681 1.00 77.38 230 ARG A N 1
ATOM 1704 C CA . ARG A 1 230 ? 8.509 -12.578 -3.688 1.00 77.38 230 ARG A CA 1
ATOM 1705 C C . ARG A 1 230 ? 9.198 -13.921 -3.911 1.00 77.38 230 ARG A C 1
ATOM 1707 O O . ARG A 1 230 ? 9.499 -14.260 -5.053 1.00 77.38 230 ARG A O 1
ATOM 1714 N N . LEU A 1 231 ? 9.425 -14.690 -2.845 1.00 73.31 231 LEU A N 1
ATOM 1715 C CA . LEU A 1 231 ? 9.984 -16.037 -2.941 1.00 73.31 231 LEU A CA 1
ATOM 1716 C C . LEU A 1 231 ? 9.028 -16.982 -3.667 1.00 73.31 231 LEU A C 1
ATOM 1718 O O . LEU A 1 231 ? 9.460 -17.685 -4.576 1.00 73.31 231 LEU A O 1
ATOM 1722 N N . GLU A 1 232 ? 7.738 -16.965 -3.332 1.00 73.38 232 GLU A N 1
ATOM 1723 C CA . GLU A 1 232 ? 6.731 -17.769 -4.029 1.00 73.38 232 GLU A CA 1
ATOM 1724 C C . GLU A 1 232 ? 6.682 -17.452 -5.532 1.00 73.38 232 GLU A C 1
ATOM 1726 O O . GLU A 1 232 ? 6.733 -18.366 -6.356 1.00 73.38 232 GLU A O 1
ATOM 1731 N N . ALA A 1 233 ? 6.688 -16.170 -5.908 1.00 72.44 233 ALA A N 1
ATOM 1732 C CA . ALA A 1 233 ? 6.717 -15.758 -7.309 1.00 72.44 233 ALA A CA 1
ATOM 1733 C C . ALA A 1 233 ? 7.974 -16.261 -8.044 1.00 72.44 233 ALA A C 1
ATOM 1735 O O . ALA A 1 233 ? 7.896 -16.674 -9.203 1.00 72.44 233 ALA A O 1
ATOM 1736 N N . ILE A 1 234 ? 9.138 -16.264 -7.382 1.00 72.31 234 ILE A N 1
ATOM 1737 C CA . ILE A 1 234 ? 10.362 -16.862 -7.934 1.00 72.31 234 ILE A CA 1
ATOM 1738 C C . ILE A 1 234 ? 10.161 -18.364 -8.141 1.00 72.31 234 ILE A C 1
ATOM 1740 O O . ILE A 1 234 ? 10.421 -18.857 -9.238 1.00 72.31 234 ILE A O 1
ATOM 1744 N N . TRP A 1 235 ? 9.655 -19.087 -7.140 1.00 72.06 235 TRP A N 1
ATOM 1745 C CA . TRP A 1 235 ? 9.421 -20.529 -7.243 1.00 72.06 235 TRP A CA 1
ATOM 1746 C C . TRP A 1 235 ? 8.448 -20.891 -8.366 1.00 72.06 235 TRP A C 1
ATOM 1748 O O . TRP A 1 235 ? 8.714 -21.830 -9.115 1.00 72.06 235 TRP A O 1
ATOM 1758 N N . GLN A 1 236 ? 7.374 -20.122 -8.552 1.00 72.12 236 GLN A N 1
ATOM 1759 C CA . GLN A 1 236 ? 6.432 -20.311 -9.658 1.00 72.12 236 GLN A CA 1
ATOM 1760 C C . GLN A 1 236 ? 7.099 -20.092 -11.022 1.00 72.12 236 GLN A C 1
ATOM 1762 O O . GLN A 1 236 ? 6.934 -20.907 -11.930 1.00 72.12 236 GLN A O 1
ATOM 1767 N N . ARG A 1 237 ? 7.908 -19.031 -11.168 1.00 70.38 237 ARG A N 1
ATOM 1768 C CA . ARG A 1 237 ? 8.667 -18.775 -12.404 1.00 70.38 237 ARG A CA 1
ATOM 1769 C C . ARG A 1 237 ? 9.656 -19.896 -12.694 1.00 70.38 237 ARG A C 1
ATOM 1771 O O . ARG A 1 237 ? 9.751 -20.316 -13.840 1.00 70.38 237 ARG A O 1
ATOM 1778 N N . LEU A 1 238 ? 10.346 -20.401 -11.670 1.00 67.31 238 LEU A N 1
ATOM 1779 C CA . LEU A 1 238 ? 11.254 -21.542 -11.794 1.00 67.31 238 LEU A CA 1
ATOM 1780 C C . LEU A 1 238 ? 10.514 -22.826 -12.183 1.00 67.31 238 LEU A C 1
ATOM 1782 O O . LEU A 1 238 ? 10.999 -23.568 -13.030 1.00 67.31 238 LEU A O 1
ATOM 1786 N N . ALA A 1 239 ? 9.329 -23.072 -11.624 1.00 67.69 239 ALA A N 1
ATOM 1787 C CA . ALA A 1 239 ? 8.506 -24.228 -11.971 1.00 67.69 239 ALA A CA 1
ATOM 1788 C C . ALA A 1 239 ? 7.969 -24.177 -13.414 1.00 67.69 239 ALA A C 1
ATOM 1790 O O . ALA A 1 239 ? 7.756 -25.229 -14.017 1.00 67.69 239 ALA A O 1
ATOM 1791 N N . ALA A 1 240 ? 7.763 -22.972 -13.958 1.00 66.44 240 ALA A N 1
ATOM 1792 C CA . ALA A 1 240 ? 7.319 -22.737 -15.331 1.00 66.44 240 ALA A CA 1
ATOM 1793 C C . ALA A 1 240 ? 8.453 -22.796 -16.372 1.00 66.44 240 ALA A C 1
ATOM 1795 O O . ALA A 1 240 ? 8.175 -22.848 -17.572 1.00 66.44 240 ALA A O 1
ATOM 1796 N N . VAL A 1 241 ? 9.723 -22.803 -15.946 1.00 60.06 241 VAL A N 1
ATOM 1797 C CA . VAL A 1 241 ? 10.845 -23.094 -16.847 1.00 60.06 241 VAL A CA 1
ATOM 1798 C C . VAL A 1 241 ? 10.687 -24.537 -17.342 1.00 60.06 241 VAL A C 1
ATOM 1800 O O . VAL A 1 241 ? 10.557 -25.440 -16.510 1.00 60.06 241 VAL A O 1
ATOM 1803 N N . PRO A 1 242 ? 10.692 -24.792 -18.667 1.00 54.34 242 PRO A N 1
ATOM 1804 C CA . PRO A 1 242 ? 10.579 -26.141 -19.208 1.00 54.34 242 PRO A CA 1
ATOM 1805 C C . PRO A 1 242 ? 11.596 -27.072 -18.544 1.00 54.34 242 PRO A C 1
ATOM 1807 O O . PRO A 1 242 ? 12.807 -26.860 -18.635 1.00 54.34 242 PRO A O 1
ATOM 1810 N N . LYS A 1 243 ? 11.098 -28.094 -17.839 1.00 53.81 243 LYS A N 1
ATOM 1811 C CA . LYS A 1 243 ? 11.949 -29.097 -17.197 1.00 53.81 243 LYS A CA 1
ATOM 1812 C C . LYS A 1 243 ? 12.685 -29.856 -18.294 1.00 53.81 243 LYS A C 1
ATOM 1814 O O . LYS A 1 243 ? 12.069 -30.591 -19.059 1.00 53.81 243 LYS A O 1
ATOM 1819 N N . GLY A 1 244 ? 13.992 -29.632 -18.366 1.00 55.84 244 GLY A N 1
ATOM 1820 C CA . GLY A 1 244 ? 14.842 -30.225 -19.389 1.00 55.84 244 GLY A CA 1
ATOM 1821 C C . GLY A 1 244 ? 16.282 -30.400 -18.944 1.00 55.84 244 GLY A C 1
ATOM 1822 O O . GLY A 1 244 ? 16.770 -31.517 -19.005 1.00 55.84 244 GLY A O 1
ATOM 1823 N N . GLN A 1 245 ? 16.952 -29.345 -18.466 1.00 55.94 245 GLN A N 1
ATOM 1824 C CA . GLN A 1 245 ? 18.409 -29.401 -18.264 1.00 55.94 245 GLN A CA 1
ATOM 1825 C C . GLN A 1 245 ? 18.936 -28.600 -17.064 1.00 55.94 245 GLN A C 1
ATOM 1827 O O . GLN A 1 245 ? 20.100 -28.775 -16.727 1.00 55.94 245 GLN A O 1
ATOM 1832 N N . CYS A 1 246 ? 18.139 -27.757 -16.387 1.00 53.94 246 CYS A N 1
ATOM 1833 C CA . CYS A 1 246 ? 18.687 -26.765 -15.452 1.00 53.94 246 CYS A CA 1
ATOM 1834 C C . CYS A 1 246 ? 18.260 -26.901 -13.980 1.00 53.94 246 CYS A C 1
ATOM 1836 O O . CYS A 1 246 ? 17.121 -27.260 -13.688 1.00 53.94 246 CYS A O 1
ATOM 1838 N N . ARG A 1 247 ? 19.148 -26.513 -13.055 1.00 61.22 247 ARG A N 1
ATOM 1839 C CA . ARG A 1 247 ? 18.881 -26.260 -11.628 1.00 61.22 247 ARG A CA 1
ATOM 1840 C C . ARG A 1 247 ? 19.287 -24.838 -11.235 1.00 61.22 247 ARG A C 1
ATOM 1842 O O . ARG A 1 247 ? 20.135 -24.228 -11.887 1.00 61.22 247 ARG A O 1
ATOM 1849 N N . VAL A 1 248 ? 18.728 -24.327 -10.138 1.00 62.25 248 VAL A N 1
ATOM 1850 C CA . VAL A 1 248 ? 19.105 -23.019 -9.575 1.00 62.25 248 VAL A CA 1
ATOM 1851 C C . VAL A 1 248 ? 19.777 -23.207 -8.228 1.00 62.25 248 VAL A C 1
ATOM 1853 O O . VAL A 1 248 ? 19.273 -23.925 -7.367 1.00 62.25 248 VAL A O 1
ATOM 1856 N N . CYS A 1 249 ? 20.917 -22.547 -8.053 1.00 63.12 249 CYS A N 1
ATOM 1857 C CA . CYS A 1 249 ? 21.682 -22.546 -6.816 1.00 63.12 249 CYS A CA 1
ATOM 1858 C C . CYS A 1 249 ? 21.753 -21.133 -6.248 1.00 63.12 249 CYS A C 1
ATOM 1860 O O . CYS A 1 249 ? 22.023 -20.179 -6.980 1.00 63.12 249 CYS A O 1
ATOM 1862 N N . VAL A 1 250 ? 21.551 -21.011 -4.938 1.00 61.28 250 VAL A N 1
ATOM 1863 C CA . VAL A 1 250 ? 21.622 -19.748 -4.201 1.00 61.28 250 VAL A CA 1
ATOM 1864 C C . VAL A 1 250 ? 22.685 -19.863 -3.114 1.00 61.28 250 VAL A C 1
ATOM 1866 O O . VAL A 1 250 ? 22.780 -20.876 -2.420 1.00 61.28 250 VAL A O 1
ATOM 1869 N N . SER A 1 251 ? 23.493 -18.816 -2.974 1.00 62.97 251 SER A N 1
ATOM 1870 C CA . SER A 1 251 ? 24.489 -18.672 -1.915 1.00 62.97 251 SER A CA 1
ATOM 1871 C C . SER A 1 251 ? 24.249 -17.351 -1.201 1.00 62.97 251 SER A C 1
ATOM 1873 O O . SER A 1 251 ? 24.206 -16.303 -1.847 1.00 62.97 251 SER A O 1
ATOM 1875 N N . ALA A 1 252 ? 24.134 -17.395 0.124 1.00 55.50 252 ALA A N 1
ATOM 1876 C CA . ALA A 1 252 ? 23.993 -16.211 0.962 1.00 55.50 252 ALA A CA 1
ATOM 1877 C C . ALA A 1 252 ? 25.112 -16.181 2.004 1.00 55.50 252 ALA A C 1
ATOM 1879 O O . ALA A 1 252 ? 25.337 -17.154 2.724 1.00 55.50 252 ALA A O 1
ATOM 1880 N N . THR A 1 253 ? 25.818 -15.057 2.078 1.00 54.09 253 THR A N 1
ATOM 1881 C CA . THR A 1 253 ? 26.825 -14.799 3.113 1.00 54.09 253 THR A CA 1
ATOM 1882 C C . THR A 1 253 ? 26.441 -13.539 3.880 1.00 54.09 253 THR A C 1
ATOM 1884 O O . THR A 1 253 ? 26.174 -12.538 3.206 1.00 54.09 253 THR A O 1
ATOM 1887 N N . PRO A 1 254 ? 26.441 -13.563 5.230 1.00 49.09 254 PRO A N 1
ATOM 1888 C CA . PRO A 1 254 ? 26.749 -14.700 6.116 1.00 49.09 254 PRO A CA 1
ATOM 1889 C C . PRO A 1 254 ? 25.580 -15.684 6.311 1.00 49.09 254 PRO A C 1
ATOM 1891 O O . PRO A 1 254 ? 24.442 -15.404 5.945 1.00 49.09 254 PRO A O 1
ATOM 1894 N N . THR A 1 255 ? 25.871 -16.831 6.941 1.00 47.50 255 THR A N 1
ATOM 1895 C CA . THR A 1 255 ? 24.969 -17.966 7.255 1.00 47.50 255 THR A CA 1
ATOM 1896 C C . THR A 1 255 ? 23.613 -17.559 7.843 1.00 47.50 255 THR A C 1
ATOM 1898 O O . THR A 1 255 ? 22.613 -18.245 7.636 1.00 47.50 255 THR A O 1
ATOM 1901 N N . LEU A 1 256 ? 23.582 -16.421 8.544 1.00 47.56 256 LEU A N 1
ATOM 1902 C CA . LEU A 1 256 ? 22.398 -15.837 9.176 1.00 47.56 256 LEU A CA 1
ATOM 1903 C C . LEU A 1 256 ? 21.272 -15.500 8.176 1.00 47.56 256 LEU A C 1
ATOM 1905 O O . LEU A 1 256 ? 20.122 -15.382 8.577 1.00 47.56 256 LEU A O 1
ATOM 1909 N N . CYS A 1 257 ? 21.588 -15.360 6.885 1.00 46.72 257 CYS A N 1
ATOM 1910 C CA . CYS A 1 257 ? 20.641 -14.931 5.856 1.00 46.72 257 CYS A CA 1
ATOM 1911 C C . CYS A 1 257 ? 19.737 -16.033 5.282 1.00 46.72 257 CYS A C 1
ATOM 1913 O O . CYS A 1 257 ? 18.700 -15.712 4.711 1.00 46.72 257 CYS A O 1
ATOM 1915 N N . ALA A 1 258 ? 20.140 -17.306 5.347 1.00 44.84 258 ALA A N 1
ATOM 1916 C CA . ALA A 1 258 ? 19.454 -18.376 4.607 1.00 44.84 258 ALA A CA 1
ATOM 1917 C C . ALA A 1 258 ? 19.318 -19.700 5.375 1.00 44.84 258 ALA A C 1
ATOM 1919 O O . ALA A 1 258 ? 18.780 -20.661 4.831 1.00 44.84 258 ALA A O 1
ATOM 1920 N N . GLY A 1 259 ? 19.823 -19.792 6.612 1.00 42.09 259 GLY A N 1
ATOM 1921 C CA . GLY A 1 259 ? 19.791 -21.018 7.425 1.00 42.09 259 GLY A CA 1
ATOM 1922 C C . GLY A 1 259 ? 20.704 -22.150 6.921 1.00 42.09 259 GLY A C 1
ATOM 1923 O O . GLY A 1 259 ? 21.208 -22.923 7.728 1.00 42.09 259 GLY A O 1
ATOM 1924 N N . ASN A 1 260 ? 20.987 -22.211 5.616 1.00 49.19 260 ASN A N 1
ATOM 1925 C CA . ASN A 1 260 ? 21.939 -23.108 4.968 1.00 49.19 260 ASN A CA 1
ATOM 1926 C C . ASN A 1 260 ? 22.690 -22.326 3.870 1.00 49.19 260 ASN A C 1
ATOM 1928 O O . ASN A 1 260 ? 22.070 -21.685 3.023 1.00 49.19 260 ASN A O 1
ATOM 1932 N N . THR A 1 261 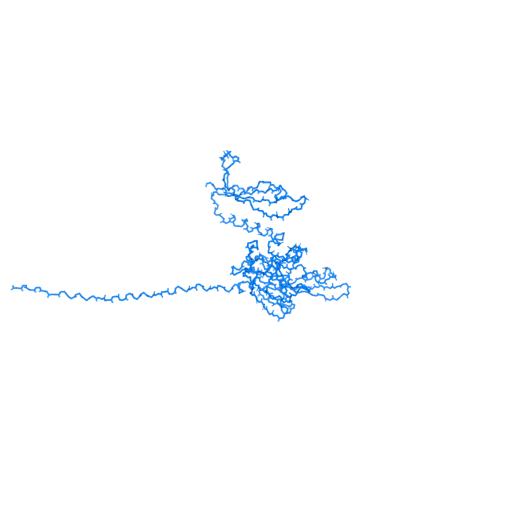? 24.024 -22.300 3.907 1.00 47.78 261 THR A N 1
ATOM 1933 C CA . THR A 1 261 ? 24.852 -21.343 3.138 1.00 47.78 261 THR A CA 1
ATOM 1934 C C . THR A 1 261 ? 24.946 -21.624 1.645 1.00 47.78 261 THR A C 1
ATOM 1936 O O . THR A 1 261 ? 25.382 -20.748 0.898 1.00 47.78 261 THR A O 1
ATOM 1939 N N . GLN A 1 262 ? 24.513 -22.800 1.194 1.00 54.91 262 GLN A N 1
ATOM 1940 C CA . GLN A 1 262 ? 24.406 -23.162 -0.216 1.00 54.91 262 GLN A CA 1
ATOM 1941 C C . GLN A 1 262 ? 23.208 -24.095 -0.393 1.00 54.91 262 GLN A C 1
ATOM 1943 O O . GLN A 1 262 ? 23.243 -25.246 0.038 1.00 54.91 262 GLN A O 1
ATOM 1948 N N . ALA A 1 263 ? 22.146 -23.599 -1.023 1.00 61.03 263 ALA A N 1
ATOM 1949 C CA . ALA A 1 263 ? 20.974 -24.400 -1.354 1.00 61.03 263 ALA A CA 1
ATOM 1950 C C . ALA A 1 263 ? 20.792 -24.399 -2.873 1.00 61.03 263 ALA A C 1
ATOM 1952 O O . ALA A 1 263 ? 20.603 -23.349 -3.492 1.00 61.03 263 ALA A O 1
ATOM 1953 N N . CYS A 1 264 ? 20.881 -25.581 -3.477 1.00 56.81 264 CYS A N 1
ATOM 1954 C CA . CYS A 1 264 ? 20.437 -25.807 -4.846 1.00 56.81 264 CYS A CA 1
ATOM 1955 C C . CYS A 1 264 ? 19.078 -26.501 -4.803 1.00 56.81 264 CYS A C 1
ATOM 1957 O O . CYS A 1 264 ? 18.847 -27.334 -3.927 1.00 56.81 264 CYS A O 1
ATOM 1959 N N . SER A 1 265 ? 18.198 -26.186 -5.752 1.00 57.41 265 SER A N 1
ATOM 1960 C CA . SER A 1 265 ? 17.006 -27.002 -5.987 1.00 57.41 265 SER A CA 1
ATOM 1961 C C . SER A 1 265 ? 17.408 -28.434 -6.362 1.00 57.41 265 SER A C 1
ATOM 1963 O O . SER A 1 265 ? 18.468 -28.634 -6.968 1.00 57.41 265 SER A O 1
ATOM 1965 N N . ASP A 1 266 ? 16.553 -29.412 -6.057 1.00 51.88 266 ASP A N 1
ATOM 1966 C CA . ASP A 1 266 ? 16.752 -30.793 -6.502 1.00 51.88 266 ASP A CA 1
ATOM 1967 C C . ASP A 1 266 ? 16.952 -30.856 -8.023 1.00 51.88 266 ASP A C 1
ATOM 1969 O O . ASP A 1 266 ? 16.298 -30.145 -8.794 1.00 51.88 266 ASP A O 1
ATOM 1973 N N . TRP A 1 267 ? 17.878 -31.714 -8.457 1.00 50.81 267 TRP A N 1
ATOM 1974 C CA . TRP A 1 267 ? 18.000 -32.074 -9.867 1.00 50.81 267 TRP A CA 1
ATOM 1975 C C . TRP A 1 267 ? 16.756 -32.841 -10.307 1.00 50.81 267 TRP A C 1
ATOM 1977 O O . TRP A 1 267 ? 16.229 -33.670 -9.567 1.00 50.81 267 TRP A O 1
ATOM 1987 N N . SER A 1 268 ? 16.318 -32.633 -11.545 1.00 53.19 268 SER A N 1
ATOM 1988 C CA . SER A 1 268 ? 15.114 -33.282 -12.063 1.00 53.19 268 SER A CA 1
ATOM 1989 C C . SER A 1 268 ? 15.229 -34.807 -12.264 1.00 53.19 268 SER A C 1
ATOM 1991 O O . SER A 1 268 ? 14.187 -35.419 -12.480 1.00 53.19 268 SER A O 1
ATOM 1993 N N . THR A 1 269 ? 16.415 -35.444 -12.170 1.00 47.88 269 THR A N 1
ATOM 1994 C CA . THR A 1 269 ? 16.662 -36.874 -11.801 1.00 47.88 269 THR A CA 1
ATOM 1995 C C . THR A 1 269 ? 18.170 -37.228 -11.776 1.00 47.88 269 THR A C 1
ATOM 1997 O O . THR A 1 269 ? 19.008 -36.403 -12.131 1.00 47.88 269 THR A O 1
ATOM 2000 N N . ALA A 1 270 ? 18.518 -38.443 -11.309 1.00 42.88 270 ALA A N 1
ATOM 2001 C CA . ALA A 1 270 ? 19.868 -38.907 -10.952 1.00 42.88 270 ALA A CA 1
ATOM 2002 C C . ALA A 1 270 ? 20.790 -39.293 -12.133 1.00 42.88 270 ALA A C 1
ATOM 2004 O O . ALA A 1 270 ? 20.449 -40.142 -12.952 1.00 42.88 270 ALA A O 1
ATOM 2005 N N . GLY A 1 271 ? 22.011 -38.748 -12.132 1.00 36.47 271 GLY A N 1
ATOM 2006 C CA . GLY A 1 271 ? 23.120 -39.140 -13.009 1.00 36.47 271 GLY A CA 1
ATOM 2007 C C . GLY A 1 271 ? 24.322 -38.216 -12.804 1.00 36.47 271 GLY A C 1
ATOM 2008 O O . GLY A 1 271 ? 24.277 -37.048 -13.169 1.00 36.47 271 GLY A O 1
ATOM 2009 N N . ALA A 1 272 ? 25.366 -38.717 -12.144 1.00 34.22 272 ALA A N 1
ATOM 2010 C CA . ALA A 1 272 ? 26.521 -37.942 -11.700 1.00 34.22 272 ALA A CA 1
ATOM 2011 C C . ALA A 1 272 ? 27.500 -37.599 -12.834 1.00 34.22 272 ALA A C 1
ATOM 2013 O O . ALA A 1 272 ? 27.892 -38.489 -13.580 1.00 34.22 272 ALA A O 1
ATOM 2014 N N . LEU A 1 273 ? 28.014 -36.364 -12.832 1.00 33.34 273 LEU A N 1
ATOM 2015 C CA . LEU A 1 273 ? 29.431 -36.074 -13.067 1.00 33.34 273 LEU A CA 1
ATOM 2016 C C . LEU A 1 273 ? 29.873 -34.938 -12.135 1.00 33.34 273 LEU A C 1
ATOM 2018 O O . LEU A 1 273 ? 29.355 -33.824 -12.165 1.00 33.34 273 LEU A O 1
ATOM 2022 N N . THR A 1 274 ? 30.834 -35.261 -11.275 1.00 43.81 274 THR A N 1
ATOM 2023 C CA . THR A 1 274 ? 31.589 -34.335 -10.435 1.00 43.81 274 THR A CA 1
ATOM 2024 C C . THR A 1 274 ? 32.618 -33.604 -11.294 1.00 43.81 274 THR A C 1
ATOM 2026 O O . THR A 1 274 ? 33.608 -34.202 -11.709 1.00 43.81 274 THR A O 1
ATOM 2029 N N . GLY A 1 275 ? 32.402 -32.315 -11.541 1.00 29.05 275 GLY A N 1
ATOM 2030 C CA . GLY A 1 275 ? 33.436 -31.401 -12.019 1.00 29.05 275 GLY A CA 1
ATOM 2031 C C . GLY A 1 275 ? 33.936 -30.566 -10.850 1.00 29.05 275 GLY A C 1
ATOM 2032 O O . GLY A 1 275 ? 33.303 -29.585 -10.473 1.00 29.05 275 GLY A O 1
ATOM 2033 N N . ALA A 1 276 ? 35.037 -30.993 -10.238 1.00 38.72 276 ALA A N 1
ATOM 2034 C CA . ALA A 1 276 ? 35.772 -30.181 -9.284 1.00 38.72 276 ALA A CA 1
ATOM 2035 C C . ALA A 1 276 ? 36.414 -28.994 -10.019 1.00 38.72 276 ALA A C 1
ATOM 2037 O O . ALA A 1 276 ? 37.354 -29.187 -10.781 1.00 38.72 276 ALA A O 1
ATOM 2038 N N . ASP A 1 277 ? 35.923 -27.782 -9.764 1.00 40.19 277 ASP A N 1
ATOM 2039 C CA . ASP A 1 277 ? 36.706 -26.551 -9.900 1.00 40.19 277 ASP A CA 1
ATOM 2040 C C . ASP A 1 277 ? 36.172 -25.487 -8.915 1.00 40.19 277 ASP A C 1
ATOM 2042 O O . ASP A 1 277 ? 35.061 -24.979 -9.109 1.00 40.19 277 ASP A O 1
ATOM 2046 N N . PRO A 1 278 ? 36.921 -25.140 -7.847 1.00 40.88 278 PRO A N 1
ATOM 2047 C CA . PRO A 1 278 ? 36.514 -24.137 -6.864 1.00 40.88 278 PRO A CA 1
ATOM 2048 C C . PRO A 1 278 ? 36.454 -22.693 -7.389 1.00 40.88 278 PRO A C 1
ATOM 2050 O O . PRO A 1 278 ? 36.047 -21.821 -6.627 1.00 40.88 278 PRO A O 1
ATOM 2053 N N . ASN A 1 279 ? 36.830 -22.414 -8.646 1.00 48.62 279 ASN A N 1
ATOM 2054 C CA . ASN A 1 279 ? 36.917 -21.045 -9.179 1.00 48.62 279 ASN A CA 1
ATOM 2055 C C . ASN A 1 279 ? 36.141 -20.795 -10.492 1.00 48.62 279 ASN A C 1
ATOM 2057 O O . ASN A 1 279 ? 36.424 -19.833 -11.207 1.00 48.62 279 ASN A O 1
ATOM 2061 N N . SER A 1 280 ? 35.137 -21.609 -10.822 1.00 43.59 280 SER A N 1
ATOM 2062 C CA . SER A 1 280 ? 34.453 -21.517 -12.121 1.00 43.59 280 SER A CA 1
ATOM 2063 C C . SER A 1 280 ? 33.375 -20.414 -12.204 1.00 43.59 280 SER A C 1
ATOM 2065 O O . SER A 1 280 ? 32.472 -20.287 -11.372 1.00 43.59 280 SER A O 1
ATOM 2067 N N . ALA A 1 281 ? 33.511 -19.594 -13.250 1.00 54.47 281 ALA A N 1
ATOM 2068 C CA . ALA A 1 281 ? 32.649 -18.492 -13.663 1.00 54.47 281 ALA A CA 1
ATOM 2069 C C . ALA A 1 281 ? 31.171 -18.899 -13.847 1.00 54.47 281 ALA A C 1
ATOM 2071 O O . ALA A 1 281 ? 30.880 -19.987 -14.336 1.00 54.47 281 ALA A O 1
ATOM 2072 N N . GLY A 1 282 ? 30.238 -18.001 -13.496 1.00 49.47 282 GLY A N 1
ATOM 2073 C CA . GLY A 1 282 ? 28.796 -18.189 -13.744 1.00 49.47 282 GLY A CA 1
ATOM 2074 C C . GLY A 1 282 ? 27.849 -17.718 -12.634 1.00 49.47 282 GLY A C 1
ATOM 2075 O O . GLY A 1 282 ? 26.635 -17.795 -12.796 1.00 49.47 282 GLY A O 1
ATOM 2076 N N . TRP A 1 283 ? 28.368 -17.234 -11.504 1.00 57.06 283 TRP A N 1
ATOM 2077 C CA . TRP A 1 283 ? 27.540 -16.597 -10.477 1.00 57.06 283 TRP A CA 1
ATOM 2078 C C . TRP A 1 283 ? 27.145 -15.183 -10.886 1.00 57.06 283 TRP A C 1
ATOM 2080 O O . TRP A 1 283 ? 27.955 -14.447 -11.448 1.00 57.06 283 TRP A O 1
ATOM 2090 N N . SER A 1 284 ? 25.916 -14.794 -10.549 1.00 52.28 284 SER A N 1
ATOM 2091 C CA . SER A 1 284 ? 25.484 -13.406 -10.639 1.00 52.28 284 SER A CA 1
ATOM 2092 C C . SER A 1 284 ? 26.415 -12.500 -9.831 1.00 52.28 284 SER A C 1
ATOM 2094 O O . SER A 1 284 ? 26.974 -12.914 -8.805 1.00 52.28 284 SER A O 1
ATOM 2096 N N . GLU A 1 285 ? 26.494 -11.229 -10.228 1.00 50.91 285 GLU A N 1
ATOM 2097 C CA . GLU A 1 285 ? 27.032 -10.200 -9.342 1.00 50.91 285 GLU A CA 1
ATOM 2098 C C . GLU A 1 285 ? 26.310 -10.257 -7.981 1.00 50.91 285 GLU A C 1
ATOM 2100 O O . GLU A 1 285 ? 25.102 -10.538 -7.932 1.00 50.91 285 GLU A O 1
ATOM 2105 N N . PRO A 1 286 ? 27.026 -10.055 -6.859 1.00 53.03 286 PRO A N 1
ATOM 2106 C CA . PRO A 1 286 ? 26.424 -10.108 -5.541 1.00 53.03 286 PRO A CA 1
ATOM 2107 C C . PRO A 1 286 ? 25.386 -9.007 -5.383 1.00 53.03 286 PRO A C 1
ATOM 2109 O O . PRO A 1 286 ? 25.691 -7.816 -5.451 1.00 53.03 286 PRO A O 1
ATOM 2112 N N . ILE A 1 287 ? 24.159 -9.422 -5.096 1.00 52.28 287 ILE A N 1
ATOM 2113 C CA . ILE A 1 287 ? 23.065 -8.516 -4.791 1.00 52.28 287 ILE A CA 1
ATOM 2114 C C . ILE A 1 287 ? 23.080 -8.292 -3.282 1.00 52.28 287 ILE A C 1
ATOM 2116 O O . ILE A 1 287 ? 22.897 -9.224 -2.496 1.00 52.28 287 ILE A O 1
ATOM 2120 N N . GLN A 1 288 ? 23.326 -7.049 -2.869 1.00 53.56 288 GLN A N 1
ATOM 2121 C CA . GLN A 1 288 ? 23.199 -6.648 -1.471 1.00 53.56 288 GLN A CA 1
ATOM 2122 C C . GLN A 1 288 ? 21.712 -6.547 -1.130 1.00 53.56 288 GLN A C 1
ATOM 2124 O O . GLN A 1 288 ? 21.029 -5.637 -1.605 1.00 53.56 288 GLN A O 1
ATOM 2129 N N . ILE A 1 289 ? 21.217 -7.467 -0.308 1.00 48.19 289 ILE A N 1
ATOM 2130 C CA . ILE A 1 289 ? 19.788 -7.524 0.022 1.00 48.19 289 ILE A CA 1
ATOM 2131 C C . ILE A 1 289 ? 19.480 -6.694 1.270 1.00 48.19 289 ILE A C 1
ATOM 2133 O O . ILE A 1 289 ? 18.460 -6.010 1.315 1.00 48.19 289 ILE A O 1
ATOM 2137 N N . ILE A 1 290 ? 20.407 -6.654 2.230 1.00 43.44 290 ILE A N 1
ATOM 2138 C CA . ILE A 1 290 ? 20.277 -5.877 3.469 1.00 43.44 290 ILE A CA 1
ATOM 2139 C C . ILE A 1 290 ? 21.485 -4.949 3.579 1.00 43.44 290 ILE A C 1
ATOM 2141 O O . ILE A 1 290 ? 22.609 -5.433 3.643 1.00 43.44 290 ILE A O 1
ATOM 2145 N N . LYS A 1 291 ? 21.282 -3.627 3.576 1.00 40.84 291 LYS A N 1
ATOM 2146 C CA . LYS A 1 291 ? 22.327 -2.643 3.913 1.00 40.84 291 LYS A CA 1
ATOM 2147 C C . LYS A 1 291 ? 22.074 -2.158 5.335 1.00 40.84 291 LYS A C 1
ATOM 2149 O O . LYS A 1 291 ? 21.391 -1.158 5.516 1.00 40.84 291 LYS A O 1
ATOM 2154 N N . ASP A 1 292 ? 22.594 -2.884 6.313 1.00 41.41 292 ASP A N 1
ATOM 2155 C CA . ASP A 1 292 ? 22.625 -2.449 7.707 1.00 41.41 292 ASP A CA 1
ATOM 2156 C C . ASP A 1 292 ? 24.089 -2.429 8.155 1.00 41.41 292 ASP A C 1
ATOM 2158 O O . ASP A 1 292 ? 24.791 -3.428 8.030 1.00 41.41 292 ASP A O 1
ATOM 2162 N N . THR A 1 293 ? 24.568 -1.263 8.591 1.00 43.50 293 THR A N 1
ATOM 2163 C CA . THR A 1 293 ? 25.959 -1.037 9.018 1.00 43.50 293 THR A CA 1
ATOM 2164 C C . THR A 1 293 ? 26.128 -1.115 10.540 1.00 43.50 293 THR A C 1
ATOM 2166 O O . THR A 1 293 ? 27.180 -0.745 11.061 1.00 43.50 293 THR A O 1
ATOM 2169 N N . SER A 1 294 ? 25.097 -1.546 11.269 1.00 35.91 294 SER A N 1
ATOM 2170 C CA . SER A 1 294 ? 25.104 -1.673 12.728 1.00 35.91 294 SER A CA 1
ATOM 2171 C C . SER A 1 294 ? 25.935 -2.882 13.186 1.00 35.91 294 SER A C 1
ATOM 2173 O O . SER A 1 294 ? 25.860 -3.968 12.609 1.00 35.91 294 SER A O 1
ATOM 2175 N N . ALA A 1 295 ? 26.731 -2.727 14.251 1.00 29.95 295 ALA A N 1
ATOM 2176 C CA . ALA A 1 295 ? 27.592 -3.793 14.770 1.00 29.95 295 ALA A CA 1
ATOM 2177 C C . ALA A 1 295 ? 26.764 -5.007 15.240 1.00 29.95 295 ALA A C 1
ATOM 2179 O O . ALA A 1 295 ? 25.988 -4.904 16.186 1.00 29.95 295 ALA A O 1
ATOM 2180 N N . GLY A 1 296 ? 26.948 -6.155 14.578 1.00 39.75 296 GLY A N 1
ATOM 2181 C CA . GLY A 1 296 ? 26.251 -7.416 14.874 1.00 39.75 296 GLY A CA 1
ATOM 2182 C C . GLY A 1 296 ? 25.321 -7.919 13.763 1.00 39.75 296 GLY A C 1
ATOM 2183 O O . GLY A 1 296 ? 24.967 -9.096 13.775 1.00 39.75 296 GLY A O 1
ATOM 2184 N N . PHE A 1 297 ? 25.003 -7.093 12.762 1.00 37.97 297 PHE A N 1
ATOM 2185 C CA . PHE A 1 297 ? 24.317 -7.512 11.537 1.00 37.97 297 PHE A CA 1
ATOM 2186 C C . PHE A 1 297 ? 25.315 -7.462 10.385 1.00 37.97 297 PHE A C 1
ATOM 2188 O O . PHE A 1 297 ? 25.848 -6.410 10.052 1.00 37.97 297 PHE A O 1
ATOM 2195 N N . ALA A 1 298 ? 25.654 -8.617 9.822 1.00 44.12 298 ALA A N 1
ATOM 2196 C CA . ALA A 1 298 ? 26.677 -8.693 8.790 1.00 44.12 298 ALA A CA 1
ATOM 2197 C C . ALA A 1 298 ? 26.060 -8.607 7.384 1.00 44.12 298 ALA A C 1
ATOM 2199 O O . ALA A 1 298 ? 25.025 -9.216 7.114 1.00 44.12 298 ALA A O 1
ATOM 2200 N N . ASP A 1 299 ? 26.722 -7.838 6.510 1.00 50.56 299 ASP A N 1
ATOM 2201 C CA . ASP A 1 299 ? 26.363 -7.561 5.114 1.00 50.56 299 ASP A CA 1
ATOM 2202 C C . ASP A 1 299 ? 25.794 -8.783 4.381 1.00 50.56 299 ASP A C 1
ATOM 2204 O O . ASP A 1 299 ? 26.536 -9.686 3.993 1.0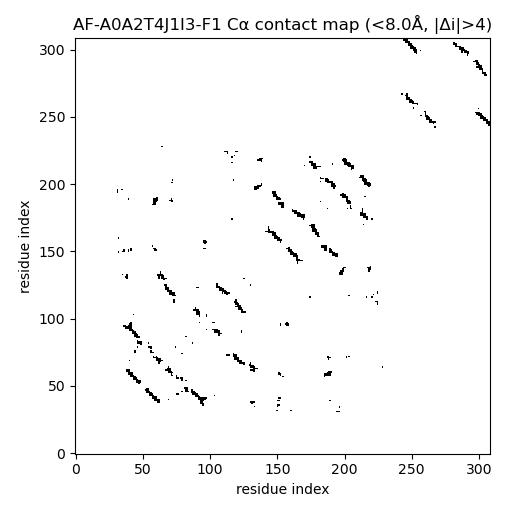0 50.56 299 ASP A O 1
ATOM 2208 N N . CYS A 1 300 ? 24.480 -8.793 4.147 1.00 52.44 300 CYS A N 1
ATOM 2209 C CA . CYS A 1 300 ? 23.817 -9.915 3.499 1.00 52.44 300 CYS A CA 1
ATOM 2210 C C . CYS A 1 300 ? 23.897 -9.791 1.975 1.00 52.44 300 CYS A C 1
ATOM 2212 O O . CYS A 1 300 ? 23.141 -9.036 1.345 1.00 52.44 300 CYS A O 1
ATOM 2214 N N . LYS A 1 301 ? 24.819 -10.548 1.379 1.00 56.28 301 LYS A N 1
ATOM 2215 C CA . LYS A 1 301 ? 24.996 -10.636 -0.074 1.00 56.28 301 LYS A CA 1
ATOM 2216 C C . LYS A 1 301 ? 24.487 -11.979 -0.562 1.00 56.28 301 LYS A C 1
ATOM 2218 O O . LYS A 1 301 ? 24.959 -13.021 -0.104 1.00 56.28 301 LYS A O 1
ATOM 2223 N N . ILE A 1 302 ? 23.559 -11.941 -1.514 1.00 58.12 302 ILE A N 1
ATOM 2224 C CA . ILE A 1 302 ? 23.080 -13.135 -2.206 1.00 58.12 302 ILE A CA 1
ATOM 2225 C C . ILE A 1 302 ? 23.665 -13.168 -3.611 1.00 58.12 302 ILE A C 1
ATOM 2227 O O . ILE A 1 302 ? 23.706 -12.161 -4.319 1.00 58.12 302 ILE A O 1
ATOM 2231 N N . ARG A 1 303 ? 24.112 -14.354 -4.011 1.00 60.88 303 ARG A N 1
ATOM 2232 C CA . ARG A 1 303 ? 24.435 -14.691 -5.395 1.00 60.88 303 ARG A CA 1
ATOM 2233 C C . ARG A 1 303 ? 23.574 -15.864 -5.813 1.00 60.88 303 ARG A C 1
ATOM 2235 O O . ARG A 1 303 ? 23.235 -16.718 -4.991 1.00 60.88 303 ARG A O 1
ATOM 2242 N N . TRP A 1 304 ? 23.263 -15.927 -7.095 1.00 61.81 304 TRP A N 1
ATOM 2243 C CA . TRP A 1 304 ? 22.591 -17.074 -7.682 1.00 61.81 304 TRP A CA 1
ATOM 2244 C C . TRP A 1 304 ? 23.283 -17.479 -8.976 1.00 61.81 304 TRP A C 1
ATOM 2246 O O . TRP A 1 304 ? 23.980 -16.681 -9.604 1.00 61.81 304 TRP A O 1
ATOM 2256 N N . LYS A 1 305 ? 23.111 -18.738 -9.356 1.00 59.28 305 LYS A N 1
ATOM 2257 C CA . LYS A 1 305 ? 23.477 -19.234 -10.679 1.00 59.28 305 LYS A CA 1
ATOM 2258 C C . LYS A 1 305 ? 22.439 -20.230 -11.158 1.00 59.28 305 LYS A C 1
ATOM 2260 O O . LYS A 1 305 ? 21.809 -20.918 -10.351 1.00 59.28 305 LYS A O 1
ATOM 2265 N N . VAL A 1 306 ? 22.292 -20.302 -12.470 1.00 58.78 306 VAL A N 1
ATOM 2266 C CA . VAL A 1 306 ? 21.537 -21.352 -13.144 1.00 58.78 306 VAL A CA 1
ATOM 2267 C C . VAL A 1 306 ? 22.566 -22.283 -13.758 1.00 58.78 306 VAL A C 1
ATOM 2269 O O . VAL A 1 306 ? 23.415 -21.846 -14.529 1.00 58.78 306 VAL A O 1
ATOM 2272 N N . GLU A 1 307 ? 22.520 -23.552 -13.383 1.00 62.44 307 GLU A N 1
ATOM 2273 C CA . GLU A 1 307 ? 23.335 -24.586 -14.010 1.00 62.44 307 GLU A CA 1
ATOM 2274 C C . GLU A 1 307 ? 22.443 -25.385 -14.937 1.00 62.44 307 GLU A C 1
ATOM 2276 O O . GLU A 1 307 ? 21.440 -25.905 -14.468 1.00 62.44 307 GLU A O 1
ATOM 2281 N N . CYS A 1 308 ? 22.805 -25.478 -16.213 1.00 56.69 308 CYS A N 1
ATOM 2282 C CA . CYS A 1 308 ? 22.113 -26.270 -17.224 1.00 56.69 308 CYS A CA 1
ATOM 2283 C C . CYS A 1 308 ? 23.044 -27.367 -17.762 1.00 56.69 308 CYS A C 1
ATOM 2285 O O . CYS A 1 308 ? 24.242 -27.117 -17.891 1.00 56.69 308 CYS A O 1
ATOM 2287 N N . GLN A 1 309 ? 22.506 -28.553 -18.048 1.00 60.28 309 GLN A N 1
ATOM 2288 C CA . GLN A 1 309 ? 23.146 -29.639 -18.803 1.00 60.28 309 GLN A CA 1
ATOM 2289 C C . GLN A 1 309 ? 23.169 -29.345 -20.304 1.00 60.28 309 GLN A C 1
ATOM 2291 O O . GLN A 1 309 ? 22.164 -28.797 -20.807 1.00 60.28 309 GLN A O 1
#

Radius of gyration: 28.33 Å; Cα contacts (8 Å, |Δi|>4): 618; chains: 1; bounding box: 60×62×129 Å

Organism: NCBI:txid1776423

Secondary structure (DSSP, 8-state):
-------------------------------HHHHHHTTEEEEEEEEEBTTS-EEEEEEEEEESSTT-EEEEETHHHHTT-SB-GGG-EEEEEESS---SGGG--EEEEEEEEEGGGTEEEEEEPP-SSPP-PPEE--STTPPTT-EEEEEE--TTSS-EEEEEEEEES--GGGT-EEESS---TT-TTPEEE-TTSEEEEEEEEEPTTSTT-EEEEEGGGGHHHHHHHHHHHHHHHHHHS-SSSEEEEEEEESGGGTSSSEEEPPPSS--------TT-S-PPPPEEEE---STT---EEEEEEEEE-